Protein AF-0000000082827591 (afdb_homodimer)

Secondary structure (DSSP, 8-state):
-EEEEEEESS---HHHHHHHHHHHHHHHTT-S---EEEEEEEEEEEE-TTTS-EEEEEEEEEEEEETTEEEEEEEEESSHHHHHHHHHHHHHHHHHHHHHHHHHHHHHHHH-/-EEEEEEESS---HHHHHHHHHHHHHHHTT-S---EEEEEEEEEEEE-TTTS-EEEEEEEEEEEEETTEEEEEEEEESSHHHHHHHHHHHHHHHHHHHHHHHHHHHHHHHH-

Organism: Acinetobacter baumannii (strain ATCC 19606 / DSM 30007 / JCM 6841 / CCUG 19606 / CIP 70.34 / NBRC 109757 / NCIMB 12457 / NCTC 12156 / 81) (NCBI:txid575584)

Structure (mmCIF, N/CA/C/O backbone):
data_AF-0000000082827591-model_v1
#
loop_
_entity.id
_entity.type
_entity.pdbx_description
1 polymer 'Ribosome hibernation promoting factor'
#
loop_
_atom_site.group_PDB
_atom_site.id
_atom_site.type_symbol
_atom_site.label_atom_id
_atom_site.label_alt_id
_atom_site.label_comp_id
_atom_site.label_asym_id
_atom_site.label_entity_id
_atom_site.label_seq_id
_atom_site.pdbx_PDB_ins_code
_atom_site.Cartn_x
_atom_site.Cartn_y
_atom_site.Cartn_z
_atom_site.occupancy
_atom_site.B_iso_or_equiv
_atom_site.auth_seq_id
_atom_site.auth_comp_id
_atom_site.auth_asym_id
_atom_site.auth_atom_id
_atom_site.pdbx_PDB_model_num
ATOM 1 N N . MET A 1 1 ? -5.383 4.008 17.75 1 76.56 1 MET A N 1
ATOM 2 C CA . MET A 1 1 ? -4.77 3.676 16.469 1 76.56 1 MET A CA 1
ATOM 3 C C . MET A 1 1 ? -3.277 3.986 16.469 1 76.56 1 MET A C 1
ATOM 5 O O . MET A 1 1 ? -2.848 4.973 17.078 1 76.56 1 MET A O 1
ATOM 9 N N . GLN A 1 2 ? -2.311 3.057 16.047 1 88.44 2 GLN A N 1
ATOM 10 C CA . GLN A 1 2 ? -0.864 3.238 15.984 1 88.44 2 GLN A CA 1
ATOM 11 C C . GLN A 1 2 ? -0.451 3.891 14.672 1 88.44 2 GLN A C 1
ATOM 13 O O . GLN A 1 2 ? -0.773 3.387 13.594 1 88.44 2 GLN A O 1
ATOM 18 N N . ILE A 1 3 ? 0.137 5.074 14.828 1 91.5 3 ILE A N 1
ATOM 19 C CA . ILE A 1 3 ? 0.598 5.797 13.648 1 91.5 3 ILE A CA 1
ATOM 20 C C . ILE A 1 3 ? 2.123 5.852 13.641 1 91.5 3 ILE A C 1
ATOM 22 O O . ILE A 1 3 ? 2.74 6.262 14.633 1 91.5 3 ILE A O 1
ATOM 26 N N . THR A 1 4 ? 2.693 5.402 12.648 1 95.12 4 THR A N 1
ATOM 27 C CA . THR A 1 4 ? 4.141 5.445 12.477 1 95.12 4 THR A CA 1
ATOM 28 C C . THR A 1 4 ? 4.523 6.375 11.328 1 95.12 4 THR A C 1
ATOM 30 O O . THR A 1 4 ? 3.996 6.254 10.227 1 95.12 4 THR A O 1
ATOM 33 N N . ILE A 1 5 ? 5.426 7.309 11.586 1 95.88 5 ILE A N 1
ATOM 34 C CA . ILE A 1 5 ? 5.875 8.266 10.586 1 95.88 5 ILE A CA 1
ATOM 35 C C . ILE A 1 5 ? 7.383 8.125 10.375 1 95.88 5 ILE A C 1
ATOM 37 O O . ILE A 1 5 ? 8.156 8.195 11.336 1 95.88 5 ILE A O 1
ATOM 41 N N . ARG A 1 6 ? 7.75 7.93 9.133 1 94.75 6 ARG A N 1
ATOM 42 C CA . ARG A 1 6 ? 9.164 7.793 8.797 1 94.75 6 ARG A CA 1
ATOM 43 C C . ARG A 1 6 ? 9.57 8.797 7.727 1 94.75 6 ARG A C 1
ATOM 45 O O . ARG A 1 6 ? 8.828 9.039 6.777 1 94.75 6 ARG A O 1
ATOM 52 N N . GLY A 1 7 ? 10.734 9.328 7.973 1 93.31 7 GLY A N 1
ATOM 53 C CA . GLY A 1 7 ? 11.297 10.242 6.992 1 93.31 7 GLY A CA 1
ATOM 54 C C . GLY A 1 7 ? 12.547 9.719 6.328 1 93.31 7 GLY A C 1
ATOM 55 O O . GLY A 1 7 ? 13.461 9.234 7.004 1 93.31 7 GLY A O 1
ATOM 56 N N . HIS A 1 8 ? 12.508 9.68 5.043 1 90.38 8 HIS A N 1
ATOM 57 C CA . HIS A 1 8 ? 13.703 9.32 4.281 1 90.38 8 HIS A CA 1
ATOM 58 C C . HIS A 1 8 ? 14.328 10.547 3.635 1 90.38 8 HIS A C 1
ATOM 60 O O . HIS A 1 8 ? 13.75 11.141 2.717 1 90.38 8 HIS A O 1
ATOM 66 N N . HIS A 1 9 ? 15.516 10.906 3.996 1 88.81 9 HIS A N 1
ATOM 67 C CA . HIS A 1 9 ? 16.25 12.086 3.541 1 88.81 9 HIS A CA 1
ATOM 68 C C . HIS A 1 9 ? 15.531 13.367 3.951 1 88.81 9 HIS A C 1
ATOM 70 O O . HIS A 1 9 ? 15.562 14.367 3.223 1 88.81 9 HIS A O 1
ATOM 76 N N . LEU A 1 10 ? 14.727 13.242 4.953 1 86.69 10 LEU A N 1
ATOM 77 C CA . LEU A 1 10 ? 13.992 14.375 5.508 1 86.69 10 LEU A CA 1
ATOM 78 C C . LEU A 1 10 ? 13.805 14.211 7.016 1 86.69 10 LEU A C 1
ATOM 80 O O . LEU A 1 10 ? 13.5 13.117 7.492 1 86.69 10 LEU A O 1
ATOM 84 N N . ALA A 1 11 ? 14.094 15.203 7.746 1 89.5 11 ALA A N 1
ATOM 85 C CA . ALA A 1 11 ? 13.859 15.18 9.188 1 89.5 11 ALA A CA 1
ATOM 86 C C . ALA A 1 11 ? 12.391 15.453 9.508 1 89.5 11 ALA A C 1
ATOM 88 O O . ALA A 1 11 ? 11.812 16.422 9.016 1 89.5 11 ALA A O 1
ATOM 89 N N . ILE A 1 12 ? 11.883 14.672 10.305 1 92.38 12 ILE A N 1
ATOM 90 C CA . ILE A 1 12 ? 10.5 14.852 10.727 1 92.38 12 ILE A CA 1
ATOM 91 C C . ILE A 1 12 ? 10.43 15.852 11.875 1 92.38 12 ILE A C 1
ATOM 93 O O . ILE A 1 12 ? 10.828 15.539 13 1 92.38 12 ILE A O 1
ATOM 97 N N . THR A 1 13 ? 9.938 17.016 11.609 1 93.19 13 THR A N 1
ATOM 98 C CA . THR A 1 13 ? 9.789 18.031 12.633 1 93.19 13 THR A CA 1
ATOM 99 C C . THR A 1 13 ? 8.477 17.859 13.391 1 93.19 13 THR A C 1
ATOM 101 O O . THR A 1 13 ? 7.555 17.203 12.898 1 93.19 13 THR A O 1
ATOM 104 N N . PRO A 1 14 ? 8.414 18.375 14.578 1 95.38 14 PRO A N 1
ATOM 105 C CA . PRO A 1 14 ? 7.148 18.312 15.32 1 95.38 14 PRO A CA 1
ATOM 106 C C . PRO A 1 14 ? 5.969 18.875 14.531 1 95.38 14 PRO A C 1
ATOM 108 O O . PRO A 1 14 ? 4.855 18.359 14.625 1 95.38 14 PRO A O 1
ATOM 111 N N . ALA A 1 15 ? 6.211 19.922 13.789 1 93.94 15 ALA A N 1
ATOM 112 C CA . ALA A 1 15 ? 5.156 20.547 12.992 1 93.94 15 ALA A CA 1
ATOM 113 C C . ALA A 1 15 ? 4.609 19.578 11.953 1 93.94 15 ALA A C 1
ATOM 115 O O . ALA A 1 15 ? 3.395 19.469 11.773 1 93.94 15 ALA A O 1
ATOM 116 N N . ILE A 1 16 ? 5.492 18.859 11.281 1 93.25 16 ILE A N 1
ATOM 117 C CA . ILE A 1 16 ? 5.105 17.891 10.266 1 93.25 16 ILE A CA 1
ATOM 118 C C . ILE A 1 16 ? 4.355 16.734 10.922 1 93.25 16 ILE A C 1
ATOM 120 O O . ILE A 1 16 ? 3.312 16.297 10.43 1 93.25 16 ILE A O 1
ATOM 124 N N . GLU A 1 17 ? 4.891 16.281 11.984 1 94.25 17 GLU A N 1
ATOM 125 C CA . GLU A 1 17 ? 4.293 15.18 12.719 1 94.25 17 GLU A CA 1
ATOM 126 C C . GLU A 1 17 ? 2.879 15.516 13.18 1 94.25 17 GLU A C 1
ATOM 128 O O . GLU A 1 17 ? 1.955 14.719 13.016 1 94.25 17 GLU A O 1
ATOM 133 N N . GLU A 1 18 ? 2.738 16.656 13.766 1 95.12 18 GLU A N 1
ATOM 134 C CA . GLU A 1 18 ? 1.438 17.094 14.266 1 95.12 18 GLU A CA 1
ATOM 135 C C . GLU A 1 18 ? 0.439 17.266 13.125 1 95.12 18 GLU A C 1
ATOM 137 O O . GLU A 1 18 ? -0.735 16.906 13.266 1 95.12 18 GLU A O 1
ATOM 142 N N . ASN A 1 19 ? 0.914 17.828 12.039 1 94.69 19 ASN A N 1
ATOM 143 C CA . ASN A 1 19 ? 0.073 17.984 10.859 1 94.69 19 ASN A CA 1
ATOM 144 C C . ASN A 1 19 ? -0.464 16.641 10.367 1 94.69 19 ASN A C 1
ATOM 146 O O . ASN A 1 19 ? -1.661 16.5 10.109 1 94.69 19 ASN A O 1
ATOM 150 N N . ILE A 1 20 ? 0.349 15.703 10.266 1 94.81 20 ILE A N 1
ATOM 151 C CA . ILE A 1 20 ? -0.011 14.367 9.789 1 94.81 20 ILE A CA 1
ATOM 152 C C . ILE A 1 20 ? -0.977 13.711 10.766 1 94.81 20 ILE A C 1
ATOM 154 O O . ILE A 1 20 ? -2 13.156 10.367 1 94.81 20 ILE A O 1
ATOM 158 N N . LYS A 1 21 ? -0.659 13.75 12.016 1 93.75 21 LYS A N 1
ATOM 159 C CA . LYS A 1 21 ? -1.487 13.117 13.039 1 93.75 21 LYS A CA 1
ATOM 160 C C . LYS A 1 21 ? -2.893 13.711 13.055 1 93.75 21 LYS A C 1
ATOM 162 O O . LYS A 1 21 ? -3.879 12.984 13.172 1 93.75 21 LYS A O 1
ATOM 167 N N . ALA A 1 22 ? -2.965 14.984 12.961 1 94.06 22 ALA A N 1
ATOM 168 C CA . ALA A 1 22 ? -4.262 15.656 12.938 1 94.06 22 ALA A CA 1
ATOM 169 C C . ALA A 1 22 ? -5.098 15.195 11.742 1 94.06 22 ALA A C 1
ATOM 171 O O . ALA A 1 22 ? -6.277 14.867 11.891 1 94.06 22 ALA A O 1
ATOM 172 N N . LYS A 1 23 ? -4.52 15.172 10.586 1 93.31 23 LYS A N 1
ATOM 173 C CA . LYS A 1 23 ? -5.215 14.789 9.359 1 93.31 23 LYS A CA 1
ATOM 174 C C . LYS A 1 23 ? -5.648 13.328 9.406 1 93.31 23 LYS A C 1
ATOM 176 O O . LYS A 1 23 ? -6.777 12.992 9.039 1 93.31 23 LYS A O 1
ATOM 181 N N . PHE A 1 24 ? -4.789 12.523 9.859 1 90.75 24 PHE A N 1
ATOM 182 C CA . PHE A 1 24 ? -5.074 11.094 9.859 1 90.75 24 PHE A CA 1
ATOM 183 C C . PHE A 1 24 ? -6.094 10.742 10.938 1 90.75 24 PHE A C 1
ATOM 185 O O . PHE A 1 24 ? -6.922 9.852 10.742 1 90.75 24 PHE A O 1
ATOM 192 N N . ASN A 1 25 ? -6.02 11.469 12.078 1 90.25 25 ASN A N 1
ATOM 193 C CA . ASN A 1 25 ? -7.043 11.281 13.102 1 90.25 25 ASN A CA 1
ATOM 194 C C . ASN A 1 25 ? -8.43 11.641 12.578 1 90.25 25 ASN A C 1
ATOM 196 O O . ASN A 1 25 ? -9.406 10.938 12.859 1 90.25 25 ASN A O 1
ATOM 200 N N . GLN A 1 26 ? -8.461 12.617 11.797 1 90.62 26 GLN A N 1
ATOM 201 C CA . GLN A 1 26 ? -9.727 13.039 11.211 1 90.62 26 GLN A CA 1
ATOM 202 C C . GLN A 1 26 ? -10.227 12.016 10.188 1 90.62 26 GLN A C 1
ATOM 204 O O . GLN A 1 26 ? -11.43 11.734 10.125 1 90.62 26 GLN A O 1
ATOM 209 N N . LEU A 1 27 ? -9.367 11.469 9.43 1 91.06 27 LEU A N 1
ATOM 210 C CA . LEU A 1 27 ? -9.688 10.516 8.375 1 91.06 27 LEU A CA 1
ATOM 211 C C . LEU A 1 27 ? -10.242 9.227 8.961 1 91.06 27 LEU A C 1
ATOM 213 O O . LEU A 1 27 ? -11.117 8.594 8.375 1 91.06 27 LEU A O 1
ATOM 217 N N . THR A 1 28 ? -9.75 8.859 10.117 1 87.25 28 THR A N 1
ATOM 218 C CA . THR A 1 28 ? -10.078 7.539 10.656 1 87.25 28 THR A CA 1
ATOM 219 C C . THR A 1 28 ? -11.086 7.656 11.797 1 87.25 28 THR A C 1
ATOM 221 O O . THR A 1 28 ? -11.422 6.656 12.438 1 87.25 28 THR A O 1
ATOM 224 N N . LYS A 1 29 ? -11.523 8.82 12.055 1 85 29 LYS A N 1
ATOM 225 C CA . LYS A 1 29 ? -12.391 9.109 13.195 1 85 29 LYS A CA 1
ATOM 226 C C . LYS A 1 29 ? -13.641 8.242 13.164 1 85 29 LYS A C 1
ATOM 228 O O . LYS A 1 29 ? -14.109 7.777 14.203 1 85 29 LYS A O 1
ATOM 233 N N . HIS A 1 30 ? -14.156 7.898 12.047 1 81.38 30 HIS A N 1
ATOM 234 C CA . HIS A 1 30 ? -15.422 7.184 11.938 1 81.38 30 HIS A CA 1
ATOM 235 C C . HIS A 1 30 ? -15.195 5.707 11.625 1 81.38 30 HIS A C 1
ATOM 237 O O . HIS A 1 30 ? -16.156 4.965 11.398 1 81.38 30 HIS A O 1
ATOM 243 N N . LEU A 1 31 ? -14 5.43 11.609 1 81.56 31 LEU A N 1
ATOM 244 C CA . LEU A 1 31 ? -13.688 4.039 11.305 1 81.56 31 LEU A CA 1
ATOM 245 C C . LEU A 1 31 ? -13.383 3.252 12.57 1 81.56 31 LEU A C 1
ATOM 247 O O . LEU A 1 31 ? -12.672 3.738 13.453 1 81.56 31 LEU A O 1
ATOM 251 N N . ASP A 1 32 ? -14.023 2.227 12.977 1 73.5 32 ASP A N 1
ATOM 252 C CA . ASP A 1 32 ? -13.906 1.527 14.258 1 73.5 32 ASP A CA 1
ATOM 253 C C . ASP A 1 32 ? -12.734 0.554 14.25 1 73.5 32 ASP A C 1
ATOM 255 O O . ASP A 1 32 ? -12.117 0.305 15.289 1 73.5 32 ASP A O 1
ATOM 259 N N . GLN A 1 33 ? -12.266 0.096 13.094 1 83.19 33 GLN A N 1
ATOM 260 C CA . GLN A 1 33 ? -11.297 -0.996 13.148 1 83.19 33 GLN A CA 1
ATOM 261 C C . GLN A 1 33 ? -10.078 -0.698 12.281 1 83.19 33 GLN A C 1
ATOM 263 O O . GLN A 1 33 ? -9.758 -1.461 11.367 1 83.19 33 GLN A O 1
ATOM 268 N N . VAL A 1 34 ? -9.461 0.416 12.711 1 87.5 34 VAL A N 1
ATOM 269 C CA . VAL A 1 34 ? -8.195 0.677 12.039 1 87.5 34 VAL A CA 1
ATOM 270 C C . VAL A 1 34 ? -7.043 0.125 12.883 1 87.5 34 VAL A C 1
ATOM 272 O O . VAL A 1 34 ? -6.836 0.553 14.016 1 87.5 34 VAL A O 1
ATOM 275 N N . ASN A 1 35 ? -6.285 -0.75 12.43 1 89.56 35 ASN A N 1
ATOM 276 C CA . ASN A 1 35 ? -5.219 -1.419 13.172 1 89.56 35 ASN A CA 1
ATOM 277 C C . ASN A 1 35 ? -3.969 -0.549 13.266 1 89.56 35 ASN A C 1
ATOM 279 O O . ASN A 1 35 ? -3.393 -0.398 14.344 1 89.56 35 ASN A O 1
ATOM 283 N N . SER A 1 36 ? -3.537 -0.055 12.219 1 94.06 36 SER A N 1
ATOM 284 C CA . SER A 1 36 ? -2.336 0.776 12.211 1 94.06 36 SER A CA 1
ATOM 285 C C . SER A 1 36 ? -2.246 1.598 10.93 1 94.06 36 SER A C 1
ATOM 287 O O . SER A 1 36 ? -2.934 1.308 9.945 1 94.06 36 SER A O 1
ATOM 289 N N . MET A 1 37 ? -1.473 2.617 11.039 1 95.06 37 MET A N 1
ATOM 290 C CA . MET A 1 37 ? -1.178 3.457 9.875 1 95.06 37 MET A CA 1
ATOM 291 C C . MET A 1 37 ? 0.313 3.764 9.797 1 95.06 37 MET A C 1
ATOM 293 O O . MET A 1 37 ? 0.955 4.031 10.812 1 95.06 37 MET A O 1
ATOM 297 N N . GLN A 1 38 ? 0.853 3.648 8.68 1 96.88 38 GLN A N 1
ATOM 298 C CA . GLN A 1 38 ? 2.256 3.961 8.43 1 96.88 38 GLN A CA 1
ATOM 299 C C . GLN A 1 38 ? 2.398 5.016 7.336 1 96.88 38 GLN A C 1
ATOM 301 O O . GLN A 1 38 ? 1.801 4.895 6.266 1 96.88 38 GLN A O 1
ATOM 306 N N . ILE A 1 39 ? 3.188 6.012 7.617 1 97.06 39 ILE A N 1
ATOM 307 C CA . ILE A 1 39 ? 3.439 7.066 6.645 1 97.06 39 ILE A CA 1
ATOM 308 C C . ILE A 1 39 ? 4.941 7.188 6.387 1 97.06 39 ILE A C 1
ATOM 310 O O . ILE A 1 39 ? 5.742 7.152 7.324 1 97.06 39 ILE A O 1
ATOM 314 N N . LYS A 1 40 ? 5.32 7.309 5.176 1 96.75 40 LYS A N 1
ATOM 315 C CA . LYS A 1 40 ? 6.707 7.508 4.773 1 96.75 40 LYS A CA 1
ATOM 316 C C . LYS A 1 40 ? 6.863 8.781 3.947 1 96.75 40 LYS A C 1
ATOM 318 O O . LYS A 1 40 ? 6.184 8.953 2.932 1 96.75 40 LYS A O 1
ATOM 323 N N . LEU A 1 41 ? 7.703 9.609 4.363 1 96.5 41 LEU A N 1
ATOM 324 C CA . LEU A 1 41 ? 7.992 10.852 3.658 1 96.5 41 LEU A CA 1
ATOM 325 C C . LEU A 1 41 ? 9.398 10.828 3.064 1 96.5 41 LEU A C 1
ATOM 327 O O . LEU A 1 41 ? 10.359 10.5 3.76 1 96.5 41 LEU A O 1
ATOM 331 N N . THR A 1 42 ? 9.477 11.156 1.786 1 94.19 42 THR A N 1
ATOM 332 C CA . THR A 1 42 ? 10.766 11.117 1.104 1 94.19 42 THR A CA 1
ATOM 333 C C . THR A 1 42 ? 11.016 12.414 0.336 1 94.19 42 THR A C 1
ATOM 335 O O . THR A 1 42 ? 10.125 12.914 -0.351 1 94.19 42 THR A O 1
ATOM 338 N N . LYS A 1 43 ? 12.156 12.891 0.509 1 89.56 43 LYS A N 1
ATOM 339 C CA . LYS A 1 43 ? 12.602 14.023 -0.297 1 89.56 43 LYS A CA 1
ATOM 340 C C . LYS A 1 43 ? 13.633 13.586 -1.337 1 89.56 43 LYS A C 1
ATOM 342 O O . LYS A 1 43 ? 14.648 12.984 -0.995 1 89.56 43 LYS A O 1
ATOM 347 N N . ASP A 1 44 ? 13.211 13.492 -2.535 1 76.19 44 ASP A N 1
ATOM 348 C CA . ASP A 1 44 ? 14.117 13.086 -3.604 1 76.19 44 ASP A CA 1
ATOM 349 C C . ASP A 1 44 ? 14.672 14.305 -4.344 1 76.19 44 ASP A C 1
ATOM 351 O O . ASP A 1 44 ? 13.914 15.164 -4.789 1 76.19 44 ASP A O 1
ATOM 355 N N . HIS A 1 45 ? 15.852 14.656 -3.994 1 68.31 45 HIS A N 1
ATOM 356 C CA . HIS A 1 45 ? 16.484 15.758 -4.703 1 68.31 45 HIS A CA 1
ATOM 357 C C . HIS A 1 45 ? 17.031 15.312 -6.055 1 68.31 45 HIS A C 1
ATOM 359 O O . HIS A 1 45 ? 17.906 14.445 -6.125 1 68.31 45 HIS A O 1
ATOM 365 N N . GLN A 1 46 ? 16.203 15.047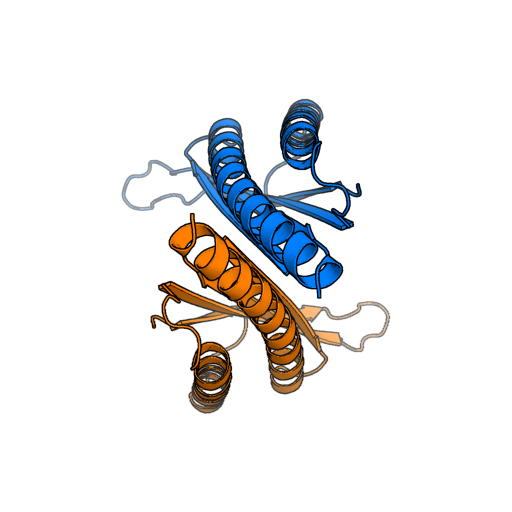 -6.926 1 60.47 46 GLN A N 1
ATOM 366 C CA . GLN A 1 46 ? 16.734 14.711 -8.242 1 60.47 46 GLN A CA 1
ATOM 367 C C . GLN A 1 46 ? 17.203 15.953 -8.992 1 60.47 46 GLN A C 1
ATOM 369 O O . GLN A 1 46 ? 16.5 16.969 -9.016 1 60.47 46 GLN A O 1
ATOM 374 N N . ILE A 1 47 ? 18.422 16.125 -9.008 1 55.09 47 ILE A N 1
ATOM 375 C CA . ILE A 1 47 ? 19.016 17.203 -9.805 1 55.09 47 ILE A CA 1
ATOM 376 C C . ILE A 1 47 ? 18.781 16.938 -11.289 1 55.09 47 ILE A C 1
ATOM 378 O O . ILE A 1 47 ? 19.109 15.852 -11.789 1 55.09 47 ILE A O 1
ATOM 382 N N . ASP A 1 48 ? 17.828 17.281 -11.805 1 54.12 48 ASP A N 1
ATOM 383 C CA . ASP A 1 48 ? 17.797 17.172 -13.266 1 54.12 48 ASP A CA 1
ATOM 384 C C . ASP A 1 48 ? 19.047 17.781 -13.891 1 54.12 48 ASP A C 1
ATOM 386 O O . ASP A 1 48 ? 19.406 18.922 -13.609 1 54.12 48 ASP A O 1
ATOM 390 N N . LYS A 1 49 ? 19.969 16.812 -14.242 1 51.84 49 LYS A N 1
ATOM 391 C CA . LYS A 1 49 ? 21.188 17.297 -14.891 1 51.84 49 LYS A CA 1
ATOM 392 C C . LYS A 1 49 ? 20.875 18.469 -15.828 1 51.84 49 LYS A C 1
ATOM 394 O O . LYS A 1 49 ? 21.734 19.297 -16.094 1 51.84 49 LYS A O 1
ATOM 399 N N . ARG A 1 50 ? 19.906 18.141 -16.625 1 54.69 50 ARG A N 1
ATOM 400 C CA . ARG A 1 50 ? 19.812 19.031 -17.781 1 54.69 50 ARG A CA 1
ATOM 401 C C . ARG A 1 50 ? 19.391 20.438 -17.344 1 54.69 50 ARG A C 1
ATOM 403 O O . ARG A 1 50 ? 19.875 21.422 -17.891 1 54.69 50 ARG A O 1
ATOM 410 N N . SER A 1 51 ? 18.281 20.453 -16.594 1 52.62 51 SER A N 1
ATOM 411 C CA . SER A 1 51 ? 17.781 21.797 -16.359 1 52.62 51 SER A CA 1
ATOM 412 C C . SER A 1 51 ? 18.406 22.406 -15.109 1 52.62 51 SER A C 1
ATOM 414 O O . SER A 1 51 ? 18.188 23.578 -14.797 1 52.62 51 SER A O 1
ATOM 416 N N . HIS A 1 52 ? 19.406 21.953 -14.609 1 52.38 52 HIS A N 1
ATOM 417 C CA . HIS A 1 52 ? 20.094 22.484 -13.438 1 52.38 52 HIS A CA 1
ATOM 418 C C . HIS A 1 52 ? 19.125 22.781 -12.305 1 52.38 52 HIS A C 1
ATOM 420 O O . HIS A 1 52 ? 19.5 23.344 -11.273 1 52.38 52 HIS A O 1
ATOM 426 N N . LYS A 1 53 ? 17.844 22.766 -12.609 1 52.41 53 LYS A N 1
ATOM 427 C CA . LYS A 1 53 ? 16.859 23.031 -11.562 1 52.41 53 LYS A CA 1
ATOM 428 C C . LYS A 1 53 ? 16.5 21.75 -10.82 1 52.41 53 LYS A C 1
ATOM 430 O O . LYS A 1 53 ? 16.125 20.75 -11.438 1 52.41 53 LYS A O 1
ATOM 435 N N . GLY A 1 54 ? 17.047 21.391 -9.828 1 54.25 54 GLY A N 1
ATOM 436 C CA . GLY A 1 54 ? 16.812 20.266 -8.945 1 54.25 54 GLY A CA 1
ATOM 437 C C . GLY A 1 54 ? 15.344 20.094 -8.594 1 54.25 54 GLY A C 1
ATOM 438 O O . GLY A 1 54 ? 14.648 21.062 -8.273 1 54.25 54 GLY A O 1
ATOM 439 N N . SER A 1 55 ? 14.648 19.422 -9.328 1 58.62 55 SER A N 1
ATOM 440 C CA . SER A 1 55 ? 13.266 19.266 -8.883 1 58.62 55 SER A CA 1
ATOM 441 C C . SER A 1 55 ? 13.188 18.391 -7.629 1 58.62 55 SER A C 1
ATOM 443 O O . SER A 1 55 ? 13.805 17.328 -7.566 1 58.62 55 SER A O 1
ATOM 445 N N . SER A 1 56 ? 13.008 19.062 -6.539 1 64.12 56 SER A N 1
ATOM 446 C CA . SER A 1 56 ? 12.828 18.359 -5.277 1 64.12 56 SER A CA 1
ATOM 447 C C . SER A 1 56 ? 11.445 17.719 -5.195 1 64.12 56 SER A C 1
ATOM 449 O O . SER A 1 56 ? 10.43 18.422 -5.168 1 64.12 56 SER A O 1
ATOM 451 N N . ASN A 1 57 ? 11.422 16.484 -5.551 1 84.44 57 ASN A N 1
ATOM 452 C CA . ASN A 1 57 ? 10.141 15.812 -5.41 1 84.44 57 ASN A CA 1
ATOM 453 C C . ASN A 1 57 ? 9.93 15.289 -3.99 1 84.44 57 ASN A C 1
ATOM 455 O O . ASN A 1 57 ? 10.805 14.625 -3.438 1 84.44 57 ASN A O 1
ATOM 459 N N . HIS A 1 58 ? 8.938 15.867 -3.33 1 92.06 58 HIS A N 1
ATOM 460 C CA . HIS A 1 58 ? 8.5 15.406 -2.02 1 92.06 58 HIS A CA 1
ATOM 461 C C . HIS A 1 58 ? 7.43 14.328 -2.145 1 92.06 58 HIS A C 1
ATOM 463 O O . HIS A 1 58 ? 6.32 14.602 -2.605 1 92.06 58 HIS A O 1
ATOM 469 N N . VAL A 1 59 ? 7.801 13.188 -1.727 1 95.06 59 VAL A N 1
ATOM 470 C CA . VAL A 1 59 ? 6.891 12.055 -1.877 1 95.06 59 VAL A CA 1
ATOM 471 C C . VAL A 1 59 ? 6.32 11.664 -0.516 1 95.06 59 VAL A C 1
ATOM 473 O O . VAL A 1 59 ? 7.062 11.523 0.46 1 95.06 59 VAL A O 1
ATOM 476 N N . ALA A 1 60 ? 5.027 11.547 -0.467 1 96.69 60 ALA A N 1
ATOM 477 C CA . ALA A 1 60 ? 4.344 11.039 0.716 1 96.69 60 ALA A CA 1
ATOM 478 C C . ALA A 1 60 ? 3.629 9.719 0.409 1 96.69 60 ALA A C 1
ATOM 480 O O . ALA A 1 60 ? 2.912 9.617 -0.588 1 96.69 60 ALA A O 1
ATOM 481 N N . GLU A 1 61 ? 3.826 8.719 1.234 1 97.44 61 GLU A N 1
ATOM 482 C CA . GLU A 1 61 ? 3.178 7.418 1.131 1 97.44 61 GLU A CA 1
ATOM 483 C C . GLU A 1 61 ? 2.502 7.031 2.443 1 97.44 61 GLU A C 1
ATOM 485 O O . GLU A 1 61 ? 3.004 7.348 3.523 1 97.44 61 GLU A O 1
ATOM 490 N N . ALA A 1 62 ? 1.458 6.289 2.277 1 97.81 62 ALA A N 1
ATOM 491 C CA . ALA A 1 62 ? 0.774 5.859 3.494 1 97.81 62 ALA A CA 1
ATOM 492 C C . ALA A 1 62 ? 0.137 4.484 3.309 1 97.81 62 ALA A C 1
ATOM 494 O O . ALA A 1 62 ? -0.356 4.164 2.225 1 97.81 62 ALA A O 1
ATOM 495 N N . ILE A 1 63 ? 0.162 3.734 4.359 1 97.62 63 ILE A N 1
ATOM 496 C CA . ILE A 1 63 ? -0.517 2.447 4.449 1 97.62 63 ILE A CA 1
ATOM 497 C C . ILE A 1 63 ? -1.494 2.459 5.621 1 97.62 63 ILE A C 1
ATOM 499 O O . ILE A 1 63 ? -1.107 2.746 6.758 1 97.62 63 ILE A O 1
ATOM 503 N N . VAL A 1 64 ? -2.703 2.203 5.293 1 96.5 64 VAL A N 1
ATOM 504 C CA . VAL A 1 64 ? -3.721 2.078 6.328 1 96.5 64 VAL A CA 1
ATOM 505 C C . VAL A 1 64 ? -4.172 0.623 6.441 1 96.5 64 VAL A C 1
ATOM 507 O O . VAL A 1 64 ? -4.684 0.05 5.477 1 96.5 64 VAL A O 1
ATOM 510 N N . ARG A 1 65 ? -3.98 0.098 7.555 1 96 65 ARG A N 1
ATOM 511 C CA . ARG A 1 65 ? -4.32 -1.307 7.758 1 96 65 ARG A CA 1
ATOM 512 C C . ARG A 1 65 ? -5.664 -1.449 8.461 1 96 65 ARG A C 1
ATOM 514 O O . ARG A 1 65 ? -5.836 -0.985 9.586 1 96 65 ARG A O 1
ATOM 521 N N . LEU A 1 66 ? -6.586 -2.023 7.73 1 93.69 66 LEU A N 1
ATOM 522 C CA . LEU A 1 66 ? -7.914 -2.365 8.227 1 93.69 66 LEU A CA 1
ATOM 523 C C . LEU A 1 66 ? -8.07 -3.877 8.359 1 93.69 66 LEU A C 1
ATOM 525 O O . LEU A 1 66 ? -7.215 -4.637 7.898 1 93.69 66 LEU A O 1
ATOM 529 N N . PRO A 1 67 ? -9.086 -4.297 9.055 1 90.69 67 PRO A N 1
ATOM 530 C CA . PRO A 1 67 ? -9.25 -5.746 9.164 1 90.69 67 PRO A CA 1
ATOM 531 C C . PRO A 1 67 ? -9.375 -6.43 7.801 1 90.69 67 PRO A C 1
ATOM 533 O O . PRO A 1 67 ? -10.375 -6.246 7.105 1 90.69 67 PRO A O 1
ATOM 536 N N . GLY A 1 68 ? -8.352 -7.152 7.383 1 92 68 GLY A N 1
ATOM 537 C CA . GLY A 1 68 ? -8.375 -7.949 6.164 1 92 68 GLY A CA 1
ATOM 538 C C . GLY A 1 68 ? -7.98 -7.164 4.93 1 92 68 GLY A C 1
ATOM 539 O O . GLY A 1 68 ? -7.977 -7.707 3.82 1 92 68 GLY A O 1
ATOM 540 N N . ILE A 1 69 ? -7.762 -5.848 5.109 1 94.38 69 ILE A N 1
ATOM 541 C CA . ILE A 1 69 ? -7.445 -5.016 3.951 1 94.38 69 ILE A CA 1
ATOM 542 C C . ILE A 1 69 ? -6.367 -4 4.32 1 94.38 69 ILE A C 1
ATOM 544 O O . ILE A 1 69 ? -6.383 -3.443 5.422 1 94.38 69 ILE A O 1
ATOM 548 N N . GLU A 1 70 ? -5.461 -3.809 3.506 1 97.56 70 GLU A N 1
ATOM 549 C CA . GLU A 1 70 ? -4.453 -2.76 3.646 1 97.56 70 GLU A CA 1
ATOM 550 C C . GLU A 1 70 ? -4.523 -1.77 2.488 1 97.56 70 GLU A C 1
ATOM 552 O O . GLU A 1 70 ? -4.188 -2.111 1.352 1 97.56 70 GLU A O 1
ATOM 557 N N . LEU A 1 71 ? -4.863 -0.495 2.787 1 97.56 71 LEU A N 1
ATOM 558 C CA . LEU A 1 71 ? -5.004 0.545 1.773 1 97.56 71 LEU A CA 1
ATOM 559 C C . LEU A 1 71 ? -3.691 1.297 1.578 1 97.56 71 LEU A C 1
ATOM 561 O O . LEU A 1 71 ? -2.969 1.552 2.543 1 97.56 71 LEU A O 1
ATOM 565 N N . PHE A 1 72 ? -3.488 1.677 0.373 1 98.31 72 PHE A N 1
ATOM 566 C CA . PHE A 1 72 ? -2.262 2.387 0.027 1 98.31 72 PHE A CA 1
ATOM 567 C C . PHE A 1 72 ? -2.578 3.68 -0.716 1 98.31 72 PHE A C 1
ATOM 569 O O . PHE A 1 72 ? -3.545 3.744 -1.476 1 98.31 72 PHE A O 1
ATOM 576 N N . ALA A 1 73 ? -1.769 4.707 -0.502 1 98.19 73 ALA A N 1
ATOM 577 C CA . ALA A 1 73 ? -1.822 5.949 -1.268 1 98.19 73 ALA A CA 1
ATOM 578 C C . ALA A 1 73 ? -0.444 6.602 -1.355 1 98.19 73 ALA A C 1
ATOM 580 O O . ALA A 1 73 ? 0.371 6.469 -0.44 1 98.19 73 ALA A O 1
ATOM 581 N N . GLN A 1 74 ? -0.274 7.254 -2.42 1 97.06 74 GLN A N 1
ATOM 582 C CA . GLN A 1 74 ? 0.977 7.969 -2.646 1 97.06 74 GLN A CA 1
ATOM 583 C C . GLN A 1 74 ? 0.732 9.289 -3.381 1 97.06 74 GLN A C 1
ATOM 585 O O . GLN A 1 74 ? -0.099 9.352 -4.289 1 97.06 74 GLN A O 1
ATOM 590 N N . ALA A 1 75 ? 1.494 10.25 -3 1 96.81 75 ALA A N 1
ATOM 591 C CA . ALA A 1 75 ? 1.385 11.547 -3.66 1 96.81 75 ALA A CA 1
ATOM 592 C C . ALA A 1 75 ? 2.736 12.258 -3.703 1 96.81 75 ALA A C 1
ATOM 594 O O . ALA A 1 75 ? 3.553 12.109 -2.791 1 96.81 75 ALA A O 1
ATOM 595 N N . THR A 1 76 ? 2.955 13.023 -4.734 1 94.75 76 THR A N 1
ATOM 596 C CA . THR A 1 76 ? 4.188 13.781 -4.934 1 94.75 76 THR A CA 1
ATOM 597 C C . THR A 1 76 ? 3.875 15.234 -5.27 1 94.75 76 THR A C 1
ATOM 599 O O . THR A 1 76 ? 2.957 15.516 -6.043 1 94.75 76 THR A O 1
ATOM 602 N N . ALA A 1 77 ? 4.602 16.062 -4.676 1 94.19 77 ALA A N 1
ATOM 603 C CA . ALA A 1 77 ? 4.469 17.484 -4.953 1 94.19 77 ALA A CA 1
ATOM 604 C C . ALA A 1 77 ? 5.801 18.219 -4.758 1 94.19 77 ALA A C 1
ATOM 606 O O . ALA A 1 77 ? 6.812 17.578 -4.434 1 94.19 77 ALA A O 1
ATOM 607 N N . ASP A 1 78 ? 5.781 19.5 -5.016 1 90.44 78 ASP A N 1
ATOM 608 C CA . ASP A 1 78 ? 6.992 20.297 -4.906 1 90.44 78 ASP A CA 1
ATOM 609 C C . ASP A 1 78 ? 7.32 20.609 -3.449 1 90.44 78 ASP A C 1
ATOM 611 O O . ASP A 1 78 ? 8.438 21.016 -3.133 1 90.44 78 ASP A O 1
ATOM 615 N N . ASP A 1 79 ? 6.312 20.453 -2.559 1 90.12 79 ASP A N 1
ATOM 616 C CA . ASP A 1 79 ? 6.551 20.625 -1.129 1 90.12 79 ASP A CA 1
ATOM 617 C C . ASP A 1 79 ? 5.844 19.531 -0.322 1 90.12 79 ASP A C 1
ATOM 619 O O . ASP A 1 79 ? 4.844 18.969 -0.773 1 90.12 79 ASP A O 1
ATOM 623 N N . MET A 1 80 ? 6.328 19.312 0.848 1 91.19 80 MET A N 1
ATOM 624 C CA . MET A 1 80 ? 5.879 18.172 1.642 1 91.19 80 MET A CA 1
ATOM 625 C C . MET A 1 80 ? 4.453 18.375 2.139 1 91.19 80 MET A C 1
ATOM 627 O O . MET A 1 80 ? 3.66 17.438 2.186 1 91.19 80 MET A O 1
ATOM 631 N N . TYR A 1 81 ? 4.055 19.578 2.436 1 92.44 81 TYR A N 1
ATOM 632 C CA . TYR A 1 81 ? 2.707 19.844 2.912 1 92.44 81 TYR A CA 1
ATOM 633 C C . TYR A 1 81 ? 1.675 19.562 1.828 1 92.44 81 TYR A C 1
ATOM 635 O O . TYR A 1 81 ? 0.622 18.984 2.102 1 92.44 81 TYR A O 1
ATOM 643 N N . THR A 1 82 ? 2.027 19.984 0.667 1 95.25 82 THR A N 1
ATOM 644 C CA . THR A 1 82 ? 1.142 19.719 -0.462 1 95.25 82 THR A CA 1
ATOM 645 C C . THR A 1 82 ? 1.055 18.219 -0.744 1 95.25 82 THR A C 1
ATOM 647 O O . THR A 1 82 ? -0.022 17.703 -1.048 1 95.25 82 THR A O 1
ATOM 650 N N . SER A 1 83 ? 2.209 17.531 -0.603 1 95.94 83 SER A N 1
ATOM 651 C CA . SER A 1 83 ? 2.211 16.094 -0.789 1 95.94 83 SER A CA 1
ATOM 652 C C . SER A 1 83 ? 1.317 15.398 0.235 1 95.94 83 SER A C 1
ATOM 654 O O . SER A 1 83 ? 0.543 14.508 -0.112 1 95.94 83 SER A O 1
ATOM 656 N N . ILE A 1 84 ? 1.417 15.859 1.38 1 95.75 84 ILE A N 1
ATOM 657 C CA . ILE A 1 84 ? 0.632 15.281 2.467 1 95.75 84 ILE A CA 1
ATOM 658 C C . ILE A 1 84 ? -0.853 15.555 2.232 1 95.75 84 ILE A C 1
ATOM 660 O O . ILE A 1 84 ? -1.692 14.68 2.439 1 95.75 84 ILE A O 1
ATOM 664 N N . LYS A 1 85 ? -1.128 16.75 1.813 1 96.19 85 LYS A N 1
ATOM 665 C CA . LYS A 1 85 ? -2.51 17.125 1.526 1 96.19 85 LYS A CA 1
ATOM 666 C C . LYS A 1 85 ? -3.102 16.25 0.43 1 96.19 85 LYS A C 1
ATOM 668 O O . LYS A 1 85 ? -4.203 15.711 0.581 1 96.19 85 LYS A O 1
ATOM 673 N N . LYS A 1 86 ? -2.412 16.125 -0.627 1 97.5 86 LYS A N 1
ATOM 674 C CA . LYS A 1 86 ? -2.861 15.289 -1.737 1 97.5 86 LYS A CA 1
ATOM 675 C C . LYS A 1 86 ? -3.037 13.836 -1.298 1 97.5 86 LYS A C 1
ATOM 677 O O . LYS A 1 86 ? -4.004 13.18 -1.688 1 97.5 86 LYS A O 1
ATOM 682 N N . LEU A 1 87 ? -2.111 13.375 -0.515 1 97.56 87 LEU A N 1
ATOM 683 C CA . LEU A 1 87 ? -2.17 12.023 0.025 1 97.56 87 LEU A CA 1
ATOM 684 C C . LEU A 1 87 ? -3.432 11.82 0.857 1 97.56 87 LEU A C 1
ATOM 686 O O . LEU A 1 87 ? -4.129 10.812 0.706 1 97.56 87 LEU A O 1
ATOM 690 N N . THR A 1 88 ? -3.67 12.734 1.69 1 96.81 88 THR A N 1
ATOM 691 C CA . THR A 1 88 ? -4.82 12.664 2.586 1 96.81 88 THR A CA 1
ATOM 692 C C . THR A 1 88 ? -6.121 12.625 1.79 1 96.81 88 THR A C 1
ATOM 694 O O . THR A 1 88 ? -7.047 11.891 2.135 1 96.81 88 THR A O 1
ATOM 697 N N . GLU A 1 89 ? -6.191 13.422 0.728 1 97.19 89 GLU A N 1
ATOM 698 C CA . GLU A 1 89 ? -7.375 13.445 -0.124 1 97.19 89 GLU A CA 1
ATOM 699 C C . GLU A 1 89 ? -7.613 12.094 -0.784 1 97.19 89 GLU A C 1
ATOM 701 O O . GLU A 1 89 ? -8.75 11.625 -0.867 1 97.19 89 GLU A O 1
ATOM 706 N N . LYS A 1 90 ? -6.574 11.523 -1.19 1 97.62 90 LYS A N 1
ATOM 707 C CA . LYS A 1 90 ? -6.68 10.203 -1.808 1 97.62 90 LYS A CA 1
ATOM 708 C C . LYS A 1 90 ? -7.156 9.164 -0.801 1 97.62 90 LYS A C 1
ATOM 710 O O . LYS A 1 90 ? -8.008 8.328 -1.12 1 97.62 90 LYS A O 1
ATOM 715 N N . LEU A 1 91 ? -6.648 9.219 0.32 1 96.94 91 LEU A N 1
ATOM 716 C CA . LEU A 1 91 ? -7.031 8.273 1.364 1 96.94 91 LEU A CA 1
ATOM 717 C C . LEU A 1 91 ? -8.492 8.469 1.767 1 96.94 91 LEU A C 1
ATOM 719 O O . LEU A 1 91 ? -9.203 7.492 2.025 1 96.94 91 LEU A O 1
ATOM 723 N N . LYS A 1 92 ? -8.844 9.703 1.842 1 95.5 92 LYS A N 1
ATOM 724 C CA . LYS A 1 92 ? -10.234 10.008 2.176 1 95.5 92 LYS A CA 1
ATOM 725 C C . LYS A 1 92 ? -11.188 9.344 1.191 1 95.5 92 LYS A C 1
ATOM 727 O O . LYS A 1 92 ? -12.188 8.734 1.597 1 95.5 92 LYS A O 1
ATOM 732 N N . LYS A 1 93 ? -10.906 9.43 -0.04 1 96.5 93 LYS A N 1
ATOM 733 C CA . LYS A 1 93 ? -11.742 8.836 -1.08 1 96.5 93 LYS A CA 1
ATOM 734 C C . LYS A 1 93 ? -11.781 7.312 -0.949 1 96.5 93 LYS A C 1
ATOM 736 O O . LYS A 1 93 ? -12.844 6.703 -1.054 1 96.5 93 LYS A O 1
ATOM 741 N N . GLN A 1 94 ? -10.68 6.758 -0.691 1 96.25 94 GLN A N 1
ATOM 742 C CA . GLN A 1 94 ? -10.609 5.309 -0.543 1 96.25 94 GLN A CA 1
ATOM 743 C C . GLN A 1 94 ? -11.367 4.84 0.694 1 96.25 94 GLN A C 1
ATOM 745 O O . GLN A 1 94 ? -12.078 3.832 0.649 1 96.25 94 GLN A O 1
ATOM 750 N N . LEU A 1 95 ? -11.156 5.543 1.749 1 94.5 95 LEU A N 1
ATOM 751 C CA . LEU A 1 95 ? -11.797 5.164 3.004 1 94.5 95 LEU A CA 1
ATOM 752 C C . LEU A 1 95 ? -13.312 5.316 2.91 1 94.5 95 LEU A C 1
ATOM 754 O O . LEU A 1 95 ? -14.055 4.523 3.496 1 94.5 95 LEU A O 1
ATOM 758 N N . LEU A 1 96 ? -13.727 6.32 2.23 1 91.62 96 LEU A N 1
ATOM 759 C CA . LEU A 1 96 ? -15.156 6.492 2.01 1 91.62 96 LEU A CA 1
ATOM 760 C C . LEU A 1 96 ? -15.727 5.32 1.223 1 91.62 96 LEU A C 1
ATOM 762 O O . LEU A 1 96 ? -16.797 4.805 1.559 1 91.62 96 LEU A O 1
ATOM 766 N N . LYS A 1 97 ? -15 5 0.214 1 91.38 97 LYS A N 1
ATOM 767 C CA . LYS A 1 97 ? -15.43 3.855 -0.589 1 91.38 97 LYS A CA 1
ATOM 768 C C . LYS A 1 97 ? -15.461 2.58 0.247 1 91.38 97 LYS A C 1
ATOM 770 O O . LYS A 1 97 ? -16.422 1.812 0.176 1 91.38 97 LYS A O 1
ATOM 775 N N . TYR A 1 98 ? -14.453 2.383 0.96 1 91.12 98 TYR A N 1
ATOM 776 C CA . TYR A 1 98 ? -14.367 1.226 1.845 1 91.12 98 TYR A CA 1
ATOM 777 C C . TYR A 1 98 ? -15.539 1.196 2.814 1 91.12 98 TYR A C 1
ATOM 779 O O . TYR A 1 98 ? -16.172 0.151 3.012 1 91.12 98 TYR A O 1
ATOM 787 N N . ARG A 1 99 ? -15.781 2.287 3.391 1 88.06 99 ARG A N 1
ATOM 788 C CA . ARG A 1 99 ? -16.875 2.387 4.348 1 88.06 99 ARG A CA 1
ATOM 789 C C . ARG A 1 99 ? -18.203 2.051 3.689 1 88.06 99 ARG A C 1
ATOM 791 O O . ARG A 1 99 ? -19.047 1.358 4.277 1 88.06 99 ARG A O 1
ATOM 798 N N . LYS A 1 100 ? -18.484 2.561 2.555 1 87.12 100 LYS A N 1
ATOM 799 C CA . LYS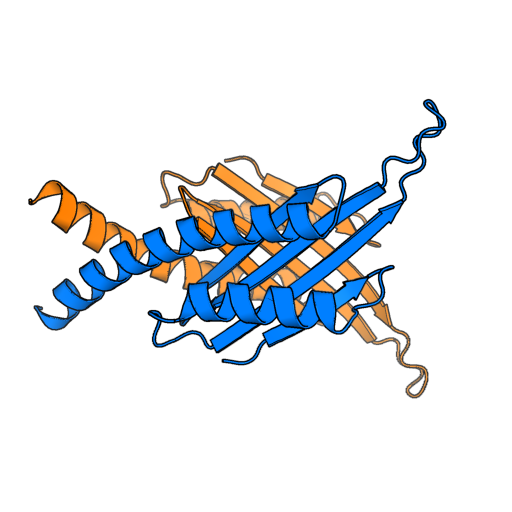 A 1 100 ? -19.703 2.293 1.816 1 87.12 100 LYS A CA 1
ATOM 800 C C . LYS A 1 100 ? -19.875 0.8 1.553 1 87.12 100 LYS A C 1
ATOM 802 O O . LYS A 1 100 ? -20.969 0.256 1.719 1 87.12 100 LYS A O 1
ATOM 807 N N . MET A 1 101 ? -18.844 0.185 1.251 1 86.06 101 MET A N 1
ATOM 808 C CA . MET A 1 101 ? -18.875 -1.246 0.963 1 86.06 101 MET A CA 1
ATOM 809 C C . M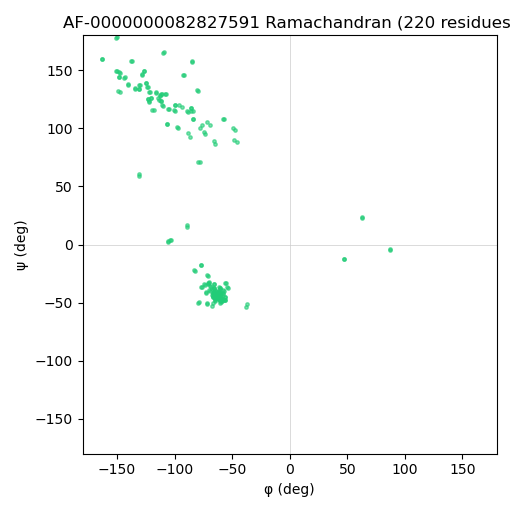ET A 1 101 ? -19.078 -2.055 2.24 1 86.06 101 MET A C 1
ATOM 811 O O . MET A 1 101 ? -19.828 -3.031 2.25 1 86.06 101 MET A O 1
ATOM 815 N N . GLN A 1 102 ? -18.438 -1.675 3.283 1 83.12 102 GLN A N 1
ATOM 816 C CA . GLN A 1 102 ? -18.5 -2.381 4.559 1 83.12 102 GLN A CA 1
ATOM 817 C C . GLN A 1 102 ? -19.906 -2.324 5.148 1 83.12 102 GLN A C 1
ATOM 819 O O . GLN A 1 102 ? -20.391 -3.312 5.695 1 83.12 102 GLN A O 1
ATOM 824 N N . CYS A 1 103 ? -20.469 -1.188 5.141 1 78.06 103 CYS A N 1
ATOM 825 C CA . CYS A 1 103 ? -21.812 -1.004 5.668 1 78.06 103 CYS A CA 1
ATOM 826 C C . CYS A 1 103 ? -22.812 -1.901 4.945 1 78.06 103 CYS A C 1
ATOM 828 O O . CYS A 1 103 ? -23.672 -2.521 5.578 1 78.06 103 CYS A O 1
ATOM 830 N N . THR A 1 104 ? -22.672 -1.975 3.67 1 75.81 104 THR A N 1
ATOM 831 C CA . THR A 1 104 ? -23.594 -2.787 2.879 1 75.81 104 THR A CA 1
ATOM 832 C C . THR A 1 104 ? -23.359 -4.273 3.139 1 75.81 104 THR A C 1
ATOM 834 O O . THR A 1 104 ? -24.312 -5.051 3.225 1 75.81 104 THR A O 1
ATOM 837 N N . TYR A 1 105 ? -22.125 -4.602 3.398 1 74.69 105 TYR A N 1
ATOM 838 C CA . TYR A 1 105 ? -21.734 -5.984 3.646 1 74.69 105 TYR A CA 1
ATOM 839 C C . TYR A 1 105 ? -22.25 -6.461 5.004 1 74.69 105 TYR A C 1
ATOM 841 O O . TYR A 1 105 ? -22.781 -7.566 5.121 1 74.69 105 TYR A O 1
ATOM 849 N N . SER A 1 106 ? -21.969 -5.66 6.02 1 70.25 106 SER A N 1
ATOM 850 C CA . SER A 1 106 ? -22.391 -6.02 7.371 1 70.25 106 SER A CA 1
ATOM 851 C C . SER A 1 106 ? -23.906 -6.145 7.461 1 70.25 106 SER A C 1
ATOM 853 O O . SER A 1 106 ? -24.422 -7.004 8.18 1 70.25 106 SER A O 1
ATOM 855 N N . GLN A 1 107 ? -24.578 -5.281 6.777 1 67.25 107 GLN A N 1
ATOM 856 C CA . GLN A 1 107 ? -26.031 -5.324 6.793 1 67.25 107 GLN A CA 1
ATOM 857 C C . GLN A 1 107 ? -26.547 -6.617 6.172 1 67.25 107 GLN A C 1
ATOM 859 O O . GLN A 1 107 ? -27.516 -7.207 6.676 1 67.25 107 GLN A O 1
ATOM 864 N N . VAL A 1 108 ? -25.969 -7.051 5.152 1 60.5 108 VAL A N 1
ATOM 865 C CA . VAL A 1 108 ? -26.422 -8.266 4.484 1 60.5 108 VAL A CA 1
ATOM 866 C C . VAL A 1 108 ? -25.984 -9.492 5.281 1 60.5 108 VAL A C 1
ATOM 868 O O . VAL A 1 108 ? -26.734 -10.469 5.375 1 60.5 108 VAL A O 1
ATOM 871 N N . ALA A 1 109 ? -24.875 -9.5 5.863 1 59.25 109 ALA A N 1
ATOM 872 C CA . ALA A 1 109 ? -24.375 -10.633 6.645 1 59.25 109 ALA A CA 1
ATOM 873 C C . ALA A 1 109 ? -25.234 -10.859 7.891 1 59.25 109 ALA A C 1
ATOM 875 O O . ALA A 1 109 ? -25.422 -11.992 8.32 1 59.25 109 ALA A O 1
ATOM 876 N N . VAL A 1 110 ? -25.531 -9.68 8.539 1 55.25 110 VAL A N 1
ATOM 877 C CA . VAL A 1 110 ? -26.359 -9.797 9.727 1 55.25 110 VAL A CA 1
ATOM 878 C C . VAL A 1 110 ? -27.781 -10.203 9.32 1 55.25 110 VAL A C 1
ATOM 880 O O . VAL A 1 110 ? -28.469 -10.906 10.062 1 55.25 110 VAL A O 1
ATOM 883 N N . SER A 1 111 ? -28.188 -9.672 8.156 1 53.81 111 SER A N 1
ATOM 884 C CA . SER A 1 111 ? -29.578 -9.969 7.848 1 53.81 111 SER A CA 1
ATOM 885 C C . SER A 1 111 ? -29.75 -11.438 7.465 1 53.81 111 SER A C 1
ATOM 887 O O . SER A 1 111 ? -30.875 -11.961 7.492 1 53.81 111 SER A O 1
ATOM 889 N N . ILE A 1 112 ? -28.641 -12.109 6.914 1 43.53 112 ILE A N 1
ATOM 890 C CA . ILE A 1 112 ? -28.953 -13.492 6.582 1 43.53 112 ILE A CA 1
ATOM 891 C C . ILE A 1 112 ? -28.734 -14.375 7.805 1 43.53 112 ILE A C 1
ATOM 893 O O . ILE A 1 112 ? -27.688 -14.305 8.461 1 43.53 112 ILE A O 1
ATOM 897 N N . MET B 1 1 ? -4.891 -6.305 -17.844 1 76.75 1 MET B N 1
ATOM 898 C CA . MET B 1 1 ? -4.355 -5.73 -16.625 1 76.75 1 MET B CA 1
ATOM 899 C C . MET B 1 1 ? -2.865 -5.438 -16.766 1 76.75 1 MET B C 1
ATOM 901 O O . MET B 1 1 ? -2.137 -6.191 -17.406 1 76.75 1 MET B O 1
ATOM 905 N N . GLN B 1 2 ? -2.314 -4.188 -16.406 1 88.38 2 GLN B N 1
ATOM 906 C CA . GLN B 1 2 ? -0.913 -3.789 -16.469 1 88.38 2 GLN B CA 1
ATOM 907 C C . GLN B 1 2 ? -0.166 -4.203 -15.211 1 88.38 2 GLN B C 1
ATOM 909 O O . GLN B 1 2 ? -0.568 -3.85 -14.102 1 88.38 2 GLN B O 1
ATOM 914 N N . ILE B 1 3 ? 0.823 -5.07 -15.438 1 91.56 3 ILE B N 1
ATOM 915 C CA . ILE B 1 3 ? 1.631 -5.527 -14.312 1 91.56 3 ILE B CA 1
ATOM 916 C C . ILE B 1 3 ? 3.053 -4.984 -14.445 1 91.56 3 ILE B C 1
ATOM 918 O O . ILE B 1 3 ? 3.689 -5.141 -15.484 1 91.56 3 ILE B O 1
ATOM 922 N N . THR B 1 4 ? 3.492 -4.32 -13.492 1 95.12 4 THR B N 1
ATOM 923 C CA . THR B 1 4 ? 4.852 -3.795 -13.453 1 95.12 4 THR B CA 1
ATOM 924 C C . THR B 1 4 ? 5.668 -4.48 -12.359 1 95.12 4 THR B C 1
ATOM 926 O O . THR B 1 4 ? 5.234 -4.555 -11.211 1 95.12 4 THR B O 1
ATOM 929 N N . ILE B 1 5 ? 6.84 -4.984 -12.711 1 95.88 5 ILE B N 1
ATOM 930 C CA . ILE B 1 5 ? 7.715 -5.664 -11.758 1 95.88 5 ILE B CA 1
ATOM 931 C C . ILE B 1 5 ? 9.055 -4.938 -11.688 1 95.88 5 ILE B C 1
ATOM 933 O O . ILE B 1 5 ? 9.711 -4.723 -12.711 1 95.88 5 ILE B O 1
ATOM 937 N N . ARG B 1 6 ? 9.422 -4.582 -10.477 1 94.75 6 ARG B N 1
ATOM 938 C CA . ARG B 1 6 ? 10.688 -3.895 -10.273 1 94.75 6 ARG B CA 1
ATOM 939 C C . ARG B 1 6 ? 11.555 -4.633 -9.258 1 94.75 6 ARG B C 1
ATOM 941 O O . ARG B 1 6 ? 11.047 -5.129 -8.25 1 94.75 6 ARG B O 1
ATOM 948 N N . GLY B 1 7 ? 12.805 -4.668 -9.602 1 93.31 7 GLY B N 1
ATOM 949 C CA . GLY B 1 7 ? 13.766 -5.27 -8.688 1 93.31 7 GLY B CA 1
ATOM 950 C C . GLY B 1 7 ? 14.758 -4.273 -8.133 1 93.31 7 GLY B C 1
ATOM 951 O O . GLY B 1 7 ? 15.344 -3.48 -8.875 1 93.31 7 GLY B O 1
ATOM 952 N N . HIS B 1 8 ? 14.828 -4.242 -6.848 1 90.31 8 HIS B N 1
ATOM 953 C CA . HIS B 1 8 ? 15.844 -3.426 -6.191 1 90.31 8 HIS B CA 1
ATOM 954 C C . HIS B 1 8 ? 16.969 -4.293 -5.617 1 90.31 8 HIS B C 1
ATOM 956 O O . HIS B 1 8 ? 16.75 -5.043 -4.664 1 90.31 8 HIS B O 1
ATOM 962 N N . HIS B 1 9 ? 18.156 -4.156 -6.086 1 88.88 9 HIS B N 1
ATOM 963 C CA . HIS B 1 9 ? 19.328 -4.945 -5.719 1 88.88 9 HIS B CA 1
ATOM 964 C C . HIS B 1 9 ? 19.141 -6.414 -6.082 1 88.88 9 HIS B C 1
ATOM 966 O O . HIS B 1 9 ? 19.641 -7.301 -5.379 1 88.88 9 HIS B O 1
ATOM 972 N N . LEU B 1 10 ? 18.297 -6.625 -7.016 1 86.75 10 LEU B N 1
ATOM 973 C CA . LEU B 1 10 ? 18.016 -7.965 -7.523 1 86.75 10 LEU B CA 1
ATOM 974 C C . LEU B 1 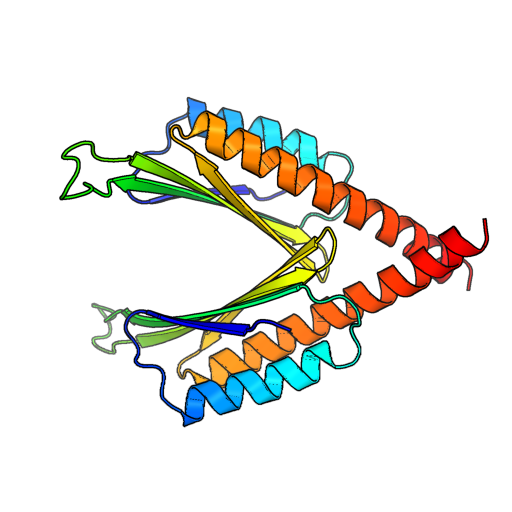10 ? 17.641 -7.918 -9 1 86.75 10 LEU B C 1
ATOM 976 O O . LEU B 1 10 ? 16.891 -7.035 -9.43 1 86.75 10 LEU B O 1
ATOM 980 N N . ALA B 1 11 ? 18.219 -8.742 -9.773 1 89.44 11 ALA B N 1
ATOM 981 C CA . ALA B 1 11 ? 17.859 -8.836 -11.18 1 89.44 11 ALA B CA 1
ATOM 982 C C . ALA B 1 11 ? 16.609 -9.672 -11.375 1 89.44 11 ALA B C 1
ATOM 984 O O . ALA B 1 11 ? 16.5 -10.781 -10.836 1 89.44 11 ALA B O 1
ATOM 985 N N . ILE B 1 12 ? 15.773 -9.18 -12.109 1 92.38 12 ILE B N 1
ATOM 986 C CA . ILE B 1 12 ? 14.539 -9.898 -12.406 1 92.38 12 ILE B CA 1
ATOM 987 C C . ILE B 1 12 ? 14.773 -10.875 -13.555 1 92.38 12 ILE B C 1
ATOM 989 O O . ILE B 1 12 ? 14.914 -10.461 -14.711 1 92.38 12 ILE B O 1
ATOM 993 N N . THR B 1 13 ? 14.805 -12.125 -13.266 1 93.12 13 THR B N 1
ATOM 994 C CA . THR B 1 13 ? 14.984 -13.148 -14.289 1 93.12 13 THR B CA 1
ATOM 995 C C . THR B 1 13 ? 13.641 -13.516 -14.93 1 93.12 13 THR B C 1
ATOM 997 O O . THR B 1 13 ? 12.586 -13.258 -14.352 1 93.12 13 THR B O 1
ATOM 1000 N N . PRO B 1 14 ? 13.695 -14.062 -16.125 1 95.25 14 PRO B N 1
ATOM 1001 C CA . PRO B 1 14 ? 12.445 -14.508 -16.75 1 95.25 14 PRO B CA 1
ATOM 1002 C C . PRO B 1 14 ? 11.656 -15.469 -15.875 1 95.25 14 PRO B C 1
ATOM 1004 O O . PRO B 1 14 ? 10.422 -15.422 -15.859 1 95.25 14 PRO B O 1
ATOM 1007 N N . ALA B 1 15 ? 12.352 -16.312 -15.164 1 93.81 15 ALA B N 1
ATOM 1008 C CA . ALA B 1 15 ? 11.695 -17.281 -14.289 1 93.81 15 ALA B CA 1
ATOM 1009 C C . ALA B 1 15 ? 10.898 -16.578 -13.195 1 93.81 15 ALA B C 1
ATOM 1011 O O . ALA B 1 15 ? 9.758 -16.953 -12.906 1 93.81 15 ALA B O 1
ATOM 1012 N N . ILE B 1 16 ? 11.492 -15.57 -12.586 1 93.12 16 ILE B N 1
ATOM 1013 C CA . ILE B 1 16 ? 10.836 -14.805 -11.531 1 93.12 16 ILE B CA 1
ATOM 1014 C C . ILE B 1 16 ? 9.641 -14.047 -12.102 1 93.12 16 ILE B C 1
ATOM 1016 O O . ILE B 1 16 ? 8.562 -14.055 -11.516 1 93.12 16 ILE B O 1
ATOM 1020 N N . GLU B 1 17 ? 9.859 -13.453 -13.195 1 94.19 17 GLU B N 1
ATOM 1021 C CA . GLU B 1 17 ? 8.812 -12.672 -13.859 1 94.19 17 GLU B CA 1
ATOM 1022 C C . GLU B 1 17 ? 7.613 -13.555 -14.211 1 94.19 17 GLU B C 1
ATOM 1024 O O . GLU B 1 17 ? 6.469 -13.18 -13.945 1 94.19 17 GLU B O 1
ATOM 1029 N N . GLU B 1 18 ? 7.879 -14.664 -14.797 1 95.06 18 GLU B N 1
ATOM 1030 C CA . GLU B 1 18 ? 6.816 -15.594 -15.188 1 95.06 18 GLU B CA 1
ATOM 1031 C C . GLU B 1 18 ? 6.062 -16.109 -13.969 1 95.06 18 GLU B C 1
ATOM 1033 O O . GLU B 1 18 ? 4.836 -16.25 -14.008 1 95.06 18 GLU B O 1
ATOM 1038 N N . ASN B 1 19 ? 6.816 -16.422 -12.953 1 94.5 19 ASN B N 1
ATOM 1039 C CA . ASN B 1 19 ? 6.211 -16.875 -11.703 1 94.5 19 ASN B CA 1
ATOM 1040 C C . ASN B 1 19 ? 5.234 -15.852 -11.148 1 94.5 19 ASN B C 1
ATOM 1042 O O . ASN B 1 19 ? 4.102 -16.188 -10.789 1 94.5 19 ASN B O 1
ATOM 1046 N N . ILE B 1 20 ? 5.613 -14.648 -11.086 1 94.75 20 ILE B N 1
ATOM 1047 C CA . ILE B 1 20 ? 4.805 -13.562 -10.555 1 94.75 20 ILE B CA 1
ATOM 1048 C C . ILE B 1 20 ? 3.576 -13.352 -11.438 1 94.75 20 ILE B C 1
ATOM 1050 O O . ILE B 1 20 ? 2.455 -13.234 -10.938 1 94.75 20 ILE B O 1
ATOM 1054 N N . LYS B 1 21 ? 3.777 -13.297 -12.711 1 93.75 21 LYS B N 1
ATOM 1055 C CA . LYS B 1 21 ? 2.684 -13.062 -13.648 1 93.75 21 LYS B CA 1
ATOM 1056 C C . LYS B 1 21 ? 1.628 -14.156 -13.555 1 93.75 21 LYS B C 1
ATOM 1058 O O . LYS B 1 21 ? 0.428 -13.875 -13.57 1 93.75 21 LYS B O 1
ATOM 1063 N N . ALA B 1 22 ? 2.057 -15.352 -13.469 1 94 22 ALA B N 1
ATOM 1064 C CA . ALA B 1 22 ? 1.134 -16.484 -13.344 1 94 22 ALA B CA 1
ATOM 1065 C C . ALA B 1 22 ? 0.293 -16.359 -12.078 1 94 22 ALA B C 1
ATOM 1067 O O . ALA B 1 22 ? -0.929 -16.516 -12.117 1 94 22 ALA B O 1
ATOM 1068 N N . LYS B 1 23 ? 0.922 -16.094 -10.977 1 93.31 23 LYS B N 1
ATOM 1069 C CA . LYS B 1 23 ? 0.242 -15.992 -9.688 1 93.31 23 LYS B CA 1
ATOM 1070 C C . LYS B 1 23 ? -0.732 -14.82 -9.672 1 93.31 23 LYS B C 1
ATOM 1072 O O . LYS B 1 23 ? -1.864 -14.945 -9.203 1 93.31 23 LYS B O 1
ATOM 1077 N N . PHE B 1 24 ? -0.303 -13.758 -10.188 1 90.69 24 PHE B N 1
ATOM 1078 C CA . PHE B 1 24 ? -1.126 -12.555 -10.133 1 90.69 24 PHE B CA 1
ATOM 1079 C C . PHE B 1 24 ? -2.289 -12.648 -11.117 1 90.69 24 PHE B C 1
ATOM 1081 O O . PHE B 1 24 ? -3.383 -12.148 -10.836 1 90.69 24 PHE B O 1
ATOM 1088 N N . ASN B 1 25 ? -2.037 -13.305 -12.273 1 90.19 25 ASN B N 1
ATOM 1089 C CA . ASN B 1 25 ? -3.135 -13.562 -13.195 1 90.19 25 ASN B CA 1
ATOM 1090 C C . ASN B 1 25 ? -4.223 -14.422 -12.555 1 90.19 25 ASN B C 1
ATOM 1092 O O . ASN B 1 25 ? -5.41 -14.156 -12.734 1 90.19 25 ASN B O 1
ATOM 1096 N N . GLN B 1 26 ? -3.801 -15.312 -11.805 1 90.62 26 GLN B N 1
ATOM 1097 C CA . GLN B 1 26 ? -4.746 -16.188 -11.109 1 90.62 26 GLN B CA 1
ATOM 1098 C C . GLN B 1 26 ? -5.512 -15.422 -10.039 1 90.62 26 GLN B C 1
ATOM 1100 O O . GLN B 1 26 ? -6.715 -15.625 -9.859 1 90.62 26 GLN B O 1
ATOM 1105 N N . LEU B 1 27 ? -4.867 -14.57 -9.344 1 91.06 27 LEU B N 1
ATOM 1106 C CA . LEU B 1 27 ? -5.449 -13.797 -8.242 1 91.06 27 LEU B CA 1
ATOM 1107 C C . LEU B 1 27 ? -6.512 -12.836 -8.766 1 91.06 27 LEU B C 1
ATOM 1109 O O . LEU B 1 27 ? -7.512 -12.586 -8.086 1 91.06 27 LEU B O 1
ATOM 1113 N N . THR B 1 28 ? -6.309 -12.336 -9.945 1 87.38 28 THR B N 1
ATOM 1114 C CA . THR B 1 28 ? -7.168 -11.258 -10.43 1 87.38 28 THR B CA 1
ATOM 1115 C C . THR B 1 28 ? -8.148 -11.781 -11.477 1 87.38 28 THR B C 1
ATOM 1117 O O . THR B 1 28 ? -8.898 -11.008 -12.078 1 87.38 28 THR B O 1
ATOM 1120 N N . LYS B 1 29 ? -8.109 -13.031 -11.727 1 84.94 29 LYS B N 1
ATOM 1121 C CA . LYS B 1 29 ? -8.891 -13.656 -12.789 1 84.94 29 LYS B CA 1
ATOM 1122 C C . LYS B 1 29 ? -10.375 -13.344 -12.633 1 84.94 29 LYS B C 1
ATOM 1124 O O . LYS B 1 29 ? -11.078 -13.117 -13.625 1 84.94 29 LYS B O 1
ATOM 1129 N N . HIS B 1 30 ? -10.891 -13.203 -11.469 1 81.38 30 HIS B N 1
ATOM 1130 C CA . HIS B 1 30 ? -12.32 -13.031 -11.242 1 81.38 30 HIS B CA 1
ATOM 1131 C C . HIS B 1 30 ? -12.656 -11.578 -10.922 1 81.38 30 HIS B C 1
ATOM 1133 O O . HIS B 1 30 ? -13.797 -11.258 -10.578 1 81.38 30 HIS B O 1
ATOM 1139 N N . LEU B 1 31 ? -11.672 -10.859 -11.008 1 81.5 31 LEU B N 1
ATOM 1140 C CA . LEU B 1 31 ? -11.898 -9.445 -10.711 1 81.5 31 LEU B CA 1
ATOM 1141 C C . LEU B 1 31 ? -12.039 -8.633 -11.992 1 81.5 31 LEU B C 1
ATOM 1143 O O . LEU B 1 31 ? -11.266 -8.82 -12.938 1 81.5 31 LEU B O 1
ATOM 1147 N N . ASP B 1 32 ? -13.062 -7.953 -12.312 1 73.75 32 ASP B N 1
ATOM 1148 C CA . ASP B 1 32 ? -13.344 -7.293 -13.586 1 73.75 32 ASP B CA 1
ATOM 1149 C C . ASP B 1 32 ? -12.664 -5.93 -13.664 1 73.75 32 ASP B C 1
ATOM 1151 O O . ASP B 1 32 ? -12.305 -5.469 -14.742 1 73.75 32 ASP B O 1
ATOM 1155 N N . GLN B 1 33 ? -12.32 -5.301 -12.555 1 83.19 33 GLN B N 1
ATOM 1156 C CA . GLN B 1 33 ? -11.875 -3.918 -12.68 1 83.19 33 GLN B CA 1
ATOM 1157 C C . GLN B 1 33 ? -10.562 -3.689 -11.93 1 83.19 33 GLN B C 1
ATOM 1159 O O . GLN B 1 33 ? -10.492 -2.838 -11.047 1 83.19 33 GLN B O 1
ATOM 1164 N N . VAL B 1 34 ? -9.602 -4.516 -12.414 1 87.44 34 VAL B N 1
ATOM 1165 C CA . VAL B 1 34 ? -8.273 -4.242 -11.867 1 87.44 34 VAL B CA 1
ATOM 1166 C C . VAL B 1 34 ? -7.512 -3.301 -12.789 1 87.44 34 VAL B C 1
ATOM 1168 O O . VAL B 1 34 ? -7.25 -3.637 -13.945 1 87.44 34 VAL B O 1
ATOM 1171 N N . ASN B 1 35 ? -7.129 -2.168 -12.383 1 89.5 35 ASN B N 1
ATOM 1172 C CA . ASN B 1 35 ? -6.477 -1.149 -13.203 1 89.5 35 ASN B CA 1
ATOM 1173 C C . ASN B 1 35 ? -5 -1.464 -13.422 1 89.5 35 ASN B C 1
ATOM 1175 O O . ASN B 1 35 ? -4.508 -1.401 -14.547 1 89.5 35 ASN B O 1
ATOM 1179 N N . SER B 1 36 ? -4.32 -1.743 -12.43 1 94.06 36 SER B N 1
ATOM 1180 C CA . SER B 1 36 ? -2.896 -2.039 -12.539 1 94.06 36 SER B CA 1
ATOM 1181 C C . SER B 1 36 ? -2.381 -2.736 -11.289 1 94.06 36 SER B C 1
ATOM 1183 O O . SER B 1 36 ? -3.039 -2.719 -10.242 1 94.06 36 SER B O 1
ATOM 1185 N N . MET B 1 37 ? -1.279 -3.383 -11.477 1 95 37 MET B N 1
ATOM 1186 C CA . MET B 1 37 ? -0.578 -4.016 -10.359 1 95 37 MET B CA 1
ATOM 1187 C C . MET B 1 37 ? 0.916 -3.713 -10.414 1 95 37 MET B C 1
ATOM 1189 O O . MET B 1 37 ? 1.517 -3.729 -11.492 1 95 37 MET B O 1
ATOM 1193 N N . GLN B 1 38 ? 1.465 -3.355 -9.344 1 96.94 38 GLN B N 1
ATOM 1194 C CA . GLN B 1 38 ? 2.895 -3.088 -9.227 1 96.94 38 GLN B CA 1
ATOM 1195 C C . GLN B 1 38 ? 3.537 -3.98 -8.172 1 96.94 38 GLN B C 1
ATOM 1197 O O . GLN B 1 38 ? 3.035 -4.078 -7.047 1 96.94 38 GLN B O 1
ATOM 1202 N N . ILE B 1 39 ? 4.621 -4.59 -8.531 1 97.06 39 ILE B N 1
ATOM 1203 C CA . ILE B 1 39 ? 5.352 -5.441 -7.598 1 97.06 39 ILE B CA 1
ATOM 1204 C C . ILE B 1 39 ? 6.797 -4.957 -7.48 1 97.06 39 ILE B C 1
ATOM 1206 O O . ILE B 1 39 ? 7.434 -4.641 -8.492 1 97.06 39 ILE B O 1
ATOM 1210 N N . LYS B 1 40 ? 7.301 -4.891 -6.316 1 96.81 40 LYS B N 1
ATOM 1211 C CA . LYS B 1 40 ? 8.688 -4.52 -6.043 1 96.81 40 LYS B CA 1
ATOM 1212 C C . LYS B 1 40 ? 9.398 -5.613 -5.258 1 96.81 40 LYS B C 1
ATOM 1214 O O . LYS B 1 40 ? 8.938 -6.023 -4.188 1 96.81 40 LYS B O 1
ATOM 1219 N N . LEU B 1 41 ? 10.453 -6.047 -5.754 1 96.44 41 LEU B N 1
ATOM 1220 C CA . LEU B 1 41 ? 11.273 -7.062 -5.098 1 96.44 41 LEU B CA 1
ATOM 1221 C C . LEU B 1 41 ? 12.602 -6.477 -4.633 1 96.44 41 LEU B C 1
ATOM 1223 O O . LEU B 1 41 ? 13.289 -5.809 -5.402 1 96.44 41 LEU B O 1
ATOM 1227 N N . THR B 1 42 ? 12.914 -6.719 -3.369 1 94.25 42 THR B N 1
ATOM 1228 C CA . THR B 1 42 ? 14.141 -6.156 -2.803 1 94.25 42 THR B CA 1
ATOM 1229 C C . THR B 1 42 ? 14.945 -7.234 -2.086 1 94.25 42 THR B C 1
ATOM 1231 O O . THR B 1 42 ? 14.391 -8.039 -1.332 1 94.25 42 THR B O 1
ATOM 1234 N N . LYS B 1 43 ? 16.156 -7.23 -2.357 1 89.62 43 LYS B N 1
ATOM 1235 C CA . LYS B 1 43 ? 17.094 -8.078 -1.615 1 89.62 43 LYS B CA 1
ATOM 1236 C C . LYS B 1 43 ? 17.953 -7.25 -0.667 1 89.62 43 LYS B C 1
ATOM 1238 O O . LYS B 1 43 ? 18.609 -6.297 -1.09 1 89.62 43 LYS B O 1
ATOM 1243 N N . ASP B 1 44 ? 17.641 -7.312 0.579 1 76.06 44 ASP B N 1
ATOM 1244 C CA . ASP B 1 44 ? 18.422 -6.57 1.565 1 76.06 44 ASP B CA 1
ATOM 1245 C C . ASP B 1 44 ? 19.453 -7.469 2.236 1 76.06 44 ASP B C 1
ATOM 1247 O O . ASP B 1 44 ? 19.125 -8.555 2.725 1 76.06 44 ASP B O 1
ATOM 1251 N N . HIS B 1 45 ? 20.641 -7.32 1.777 1 68.56 45 HIS B N 1
ATOM 1252 C CA . HIS B 1 45 ? 21.703 -8.086 2.402 1 68.56 45 HIS B CA 1
ATOM 1253 C C . HIS B 1 45 ? 22.156 -7.441 3.713 1 68.56 45 HIS B C 1
ATOM 1255 O O . HIS B 1 45 ? 22.641 -6.309 3.721 1 68.56 45 HIS B O 1
ATOM 1261 N N . GLN B 1 46 ? 21.375 -7.508 4.648 1 60.66 46 GLN B N 1
ATOM 1262 C CA . GLN B 1 46 ? 21.844 -6.969 5.918 1 60.66 46 GLN B CA 1
ATOM 1263 C C . GLN B 1 46 ? 22.797 -7.93 6.605 1 60.66 46 GLN B C 1
ATOM 1265 O O . GLN B 1 46 ? 22.547 -9.133 6.68 1 60.66 46 GLN B O 1
ATOM 1270 N N . ILE B 1 47 ? 23.969 -7.645 6.477 1 55 47 ILE B N 1
ATOM 1271 C CA . ILE B 1 47 ? 24.984 -8.406 7.199 1 55 47 ILE B CA 1
ATOM 1272 C C . ILE B 1 47 ? 24.828 -8.188 8.703 1 55 47 ILE B C 1
ATOM 1274 O O . ILE B 1 47 ? 24.719 -7.047 9.164 1 55 47 ILE B O 1
ATOM 1278 N N . ASP B 1 48 ? 24.109 -8.922 9.273 1 55.06 48 ASP B N 1
ATOM 1279 C CA . ASP B 1 48 ? 24.156 -8.797 10.727 1 55.06 48 ASP B CA 1
ATOM 1280 C C . ASP B 1 48 ? 25.594 -8.766 11.242 1 55.06 48 ASP B C 1
ATOM 1282 O O . ASP B 1 48 ? 26.359 -9.695 10.984 1 55.06 48 ASP B O 1
ATOM 1286 N N . LYS B 1 49 ? 26.031 -7.574 11.484 1 52.94 49 LYS B N 1
ATOM 1287 C CA . LYS B 1 49 ? 27.359 -7.426 12.039 1 52.94 49 LYS B CA 1
ATOM 1288 C C . LYS B 1 49 ? 27.672 -8.531 13.055 1 52.94 49 LYS B C 1
ATOM 1290 O O . LYS B 1 49 ? 28.828 -8.789 13.367 1 52.94 49 LYS B O 1
ATOM 1295 N N . ARG B 1 50 ? 26.828 -8.609 13.93 1 55.34 50 ARG B N 1
ATOM 1296 C CA . ARG B 1 50 ? 27.172 -9.422 15.086 1 55.34 50 ARG B CA 1
ATOM 1297 C C . ARG B 1 50 ? 27.281 -10.898 14.703 1 55.34 50 ARG B C 1
ATOM 1299 O O . ARG B 1 50 ? 28.094 -11.633 15.273 1 55.34 50 ARG B O 1
ATOM 1306 N N . SER B 1 51 ? 26.25 -11.375 14.031 1 53.12 51 SER B N 1
ATOM 1307 C CA . SER B 1 51 ? 26.281 -12.812 13.812 1 53.12 51 SER B CA 1
ATOM 1308 C C . SER B 1 51 ? 27.016 -13.164 12.523 1 53.12 51 SER B C 1
ATOM 1310 O O . SER B 1 51 ? 27.219 -14.336 12.211 1 53.12 51 SER B O 1
ATOM 1312 N N . HIS B 1 52 ? 27.719 -12.344 11.961 1 52.78 52 HIS B N 1
ATOM 1313 C CA . HIS B 1 52 ? 28.469 -12.586 10.734 1 52.78 52 HIS B CA 1
ATOM 1314 C C . HIS B 1 52 ? 27.594 -13.266 9.68 1 52.78 52 HIS B C 1
ATOM 1316 O O . HIS B 1 52 ? 28.094 -13.664 8.625 1 52.78 52 HIS B O 1
ATOM 1322 N N . LYS B 1 53 ? 26.469 -13.727 10.133 1 53.03 53 LYS B N 1
ATOM 1323 C CA . LYS B 1 53 ? 25.609 -14.398 9.156 1 53.03 53 LYS B CA 1
ATOM 1324 C C . LYS B 1 53 ? 24.688 -13.406 8.461 1 53.03 53 LYS B C 1
ATOM 1326 O O . LYS B 1 53 ? 24 -12.617 9.117 1 53.03 53 LYS B O 1
ATOM 1331 N N . GLY B 1 54 ? 24.938 -12.922 7.414 1 54.59 54 GLY B N 1
ATOM 1332 C CA . GLY B 1 54 ? 24.188 -12.016 6.562 1 54.59 54 GLY B CA 1
ATOM 1333 C C . GLY B 1 54 ? 22.75 -12.445 6.344 1 54.59 54 GLY B C 1
ATOM 1334 O O . GLY B 1 54 ? 22.484 -13.625 6.113 1 54.59 54 GLY B O 1
ATOM 1335 N N . SER B 1 55 ? 21.906 -12.047 7.121 1 59 55 SER B N 1
ATOM 1336 C CA . SER B 1 55 ? 20.547 -12.469 6.785 1 59 55 SER B CA 1
ATOM 1337 C C . SER B 1 55 ? 20.031 -11.719 5.562 1 59 55 SER B C 1
ATOM 1339 O O . SER B 1 55 ? 20.172 -10.5 5.469 1 59 55 SER B O 1
ATOM 1341 N N . SER B 1 56 ? 20.016 -12.445 4.488 1 64.5 56 SER B N 1
ATOM 1342 C CA . SER B 1 56 ? 19.438 -11.891 3.264 1 64.5 56 SER B CA 1
ATOM 1343 C C . SER B 1 56 ? 17.922 -11.844 3.328 1 64.5 56 SER B C 1
ATOM 1345 O O . SER B 1 56 ? 17.266 -12.891 3.408 1 64.5 56 SER B O 1
ATOM 1347 N N . ASN B 1 57 ? 17.469 -10.711 3.674 1 84.44 57 ASN B N 1
ATOM 1348 C CA . ASN B 1 57 ? 16.016 -10.586 3.664 1 84.44 57 ASN B CA 1
ATOM 1349 C C . ASN B 1 57 ? 15.492 -10.211 2.277 1 84.44 57 ASN B C 1
ATOM 1351 O O . ASN B 1 57 ? 15.984 -9.266 1.658 1 84.44 57 ASN B O 1
ATOM 1355 N N . HIS B 1 58 ? 14.734 -11.156 1.698 1 92 58 HIS B N 1
ATOM 1356 C CA . HIS B 1 58 ? 14.039 -10.922 0.438 1 92 58 HIS B CA 1
ATOM 1357 C C . HIS B 1 58 ? 12.648 -10.352 0.677 1 92 58 HIS B C 1
ATOM 1359 O O . HIS B 1 58 ? 11.773 -11.039 1.222 1 92 58 HIS B O 1
ATOM 1365 N N . VAL B 1 59 ? 12.5 -9.18 0.241 1 95.12 59 VAL B N 1
ATOM 1366 C CA . VAL B 1 59 ? 11.234 -8.492 0.491 1 95.12 59 VAL B CA 1
ATOM 1367 C C . VAL B 1 59 ? 10.438 -8.391 -0.808 1 95.12 59 VAL B C 1
ATOM 1369 O O . VAL B 1 59 ? 10.969 -7.996 -1.845 1 95.12 59 VAL B O 1
ATOM 1372 N N . ALA B 1 60 ? 9.195 -8.789 -0.732 1 96.62 60 ALA B N 1
ATOM 1373 C CA . ALA B 1 60 ? 8.258 -8.609 -1.84 1 96.62 60 ALA B CA 1
ATOM 1374 C C . ALA B 1 60 ? 7.117 -7.676 -1.449 1 96.62 60 ALA B C 1
ATOM 1376 O O . ALA B 1 60 ? 6.504 -7.84 -0.393 1 96.62 60 ALA B O 1
ATOM 1377 N N . GLU B 1 61 ? 6.84 -6.703 -2.279 1 97.44 61 GLU B N 1
ATOM 1378 C CA . GLU B 1 61 ? 5.746 -5.754 -2.098 1 97.44 61 GLU B CA 1
ATOM 1379 C C . GLU B 1 61 ? 4.855 -5.695 -3.338 1 97.44 61 GLU B C 1
ATOM 1381 O O . GLU B 1 61 ? 5.348 -5.805 -4.465 1 97.44 61 GLU B O 1
ATOM 1386 N N . ALA B 1 62 ? 3.617 -5.414 -3.064 1 97.81 62 ALA B N 1
ATOM 1387 C CA . ALA B 1 62 ? 2.715 -5.312 -4.207 1 97.81 62 ALA B CA 1
ATOM 1388 C C . ALA B 1 62 ? 1.608 -4.293 -3.943 1 97.81 62 ALA B C 1
ATOM 1390 O O . ALA B 1 62 ? 1.124 -4.176 -2.816 1 97.81 62 ALA B O 1
ATOM 1391 N N . ILE B 1 63 ? 1.251 -3.621 -4.98 1 97.69 63 ILE B N 1
ATOM 1392 C CA . ILE B 1 63 ? 0.116 -2.705 -4.988 1 97.69 63 ILE B CA 1
ATOM 1393 C C . ILE B 1 63 ? -0.877 -3.123 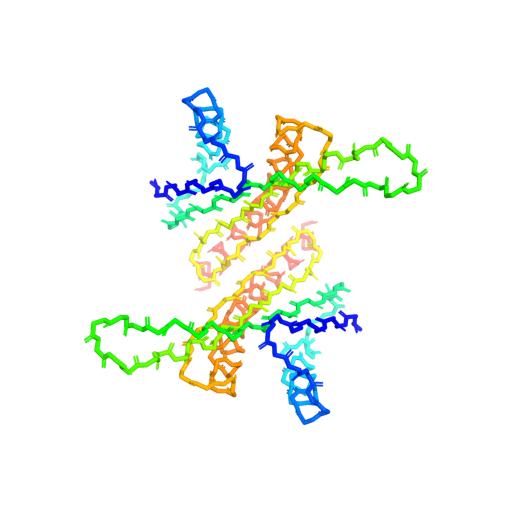-6.07 1 97.69 63 ILE B C 1
ATOM 1395 O O . ILE B 1 63 ? -0.509 -3.268 -7.238 1 97.69 63 ILE B O 1
ATOM 1399 N N . VAL B 1 64 ? -2.066 -3.34 -5.629 1 96.44 64 VAL B N 1
ATOM 1400 C CA . VAL B 1 64 ? -3.137 -3.645 -6.57 1 96.44 64 VAL B CA 1
ATOM 1401 C C . VAL B 1 64 ? -4.129 -2.484 -6.617 1 96.44 64 VAL B C 1
ATOM 1403 O O . VAL B 1 64 ? -4.738 -2.141 -5.605 1 96.44 64 VAL B O 1
ATOM 1406 N N . ARG B 1 65 ? -4.258 -1.958 -7.746 1 96 65 ARG B N 1
ATOM 1407 C CA . ARG B 1 65 ? -5.137 -0.802 -7.898 1 96 65 ARG B CA 1
ATOM 1408 C C . ARG B 1 65 ? -6.488 -1.214 -8.477 1 96 65 ARG B C 1
ATOM 1410 O O . ARG B 1 65 ? -6.559 -1.732 -9.594 1 96 65 ARG B O 1
ATOM 1417 N N . LEU B 1 66 ? -7.492 -1.027 -7.664 1 93.62 66 LEU B N 1
ATOM 1418 C CA . LEU B 1 66 ? -8.883 -1.246 -8.031 1 93.62 66 LEU B CA 1
ATOM 1419 C C . LEU B 1 66 ? -9.641 0.076 -8.117 1 93.62 66 LEU B C 1
ATOM 1421 O O . LEU B 1 66 ? -9.117 1.12 -7.723 1 93.62 66 LEU B O 1
ATOM 1425 N 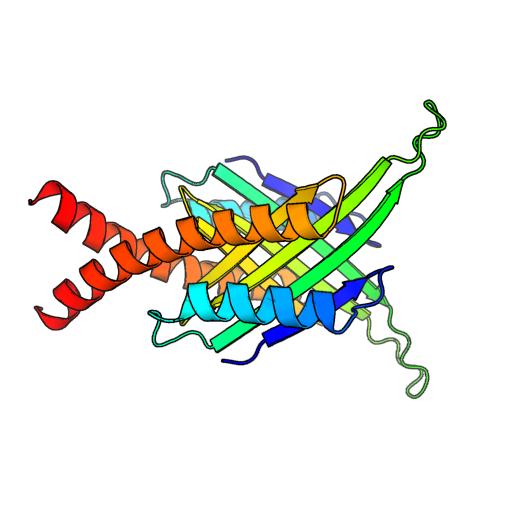N . PRO B 1 67 ? -10.789 0.044 -8.719 1 90.62 67 PRO B N 1
ATOM 1426 C CA . PRO B 1 67 ? -11.523 1.308 -8.789 1 90.62 67 PRO B CA 1
ATOM 1427 C C . PRO B 1 67 ? -11.789 1.91 -7.41 1 90.62 67 PRO B C 1
ATOM 1429 O O . PRO B 1 67 ? -12.578 1.36 -6.633 1 90.62 67 PRO B O 1
ATOM 1432 N N . GLY B 1 68 ? -11.102 2.982 -7.066 1 91.88 68 GLY B N 1
ATOM 1433 C CA . GLY B 1 68 ? -11.336 3.727 -5.84 1 91.88 68 GLY B CA 1
ATOM 1434 C C . GLY B 1 68 ? -10.555 3.182 -4.656 1 91.88 68 GLY B C 1
ATOM 1435 O O . GLY B 1 68 ? -10.672 3.701 -3.541 1 91.88 68 GLY B O 1
ATOM 1436 N N . ILE B 1 69 ? -9.844 2.057 -4.887 1 94.38 69 ILE B N 1
ATOM 1437 C CA . ILE B 1 69 ? -9.133 1.442 -3.777 1 94.38 69 ILE B CA 1
ATOM 1438 C C . ILE B 1 69 ? -7.773 0.929 -4.258 1 94.38 69 ILE B C 1
ATOM 1440 O O . ILE B 1 69 ? -7.664 0.394 -5.363 1 94.38 69 ILE B O 1
ATOM 1444 N N . GLU B 1 70 ? -6.809 1.117 -3.516 1 97.5 70 GLU B N 1
ATOM 1445 C CA . GLU B 1 70 ? -5.484 0.55 -3.766 1 97.5 70 GLU B CA 1
ATOM 1446 C C . GLU B 1 70 ? -5.055 -0.366 -2.625 1 97.5 70 GLU B C 1
ATOM 1448 O O . GLU B 1 70 ? -4.777 0.1 -1.518 1 97.5 70 GLU B O 1
ATOM 1453 N N . LEU B 1 71 ? -4.879 -1.677 -2.912 1 97.5 71 LEU B N 1
ATOM 1454 C CA . LEU B 1 71 ? -4.512 -2.672 -1.91 1 97.5 71 LEU B CA 1
ATOM 1455 C C . LEU B 1 71 ? -2.998 -2.842 -1.845 1 97.5 71 LEU B C 1
ATOM 1457 O O . LEU B 1 71 ? -2.32 -2.814 -2.875 1 97.5 71 LEU B O 1
ATOM 1461 N N . PHE B 1 72 ? -2.555 -3.086 -0.674 1 98.31 72 PHE B N 1
ATOM 1462 C CA . PHE B 1 72 ? -1.123 -3.254 -0.451 1 98.31 72 PHE B CA 1
ATOM 1463 C C . PHE B 1 72 ? -0.839 -4.551 0.294 1 98.31 72 PHE B C 1
ATOM 1465 O O . PHE B 1 72 ? -1.637 -4.98 1.131 1 98.31 72 PHE B O 1
ATOM 1472 N N . ALA B 1 73 ? 0.293 -5.172 0.002 1 98.19 73 ALA B N 1
ATOM 1473 C CA . ALA B 1 73 ? 0.8 -6.32 0.75 1 98.19 73 ALA B CA 1
ATOM 1474 C C . ALA B 1 73 ? 2.324 -6.375 0.705 1 98.19 73 ALA B C 1
ATOM 1476 O O . ALA B 1 73 ? 2.938 -5.953 -0.278 1 98.19 73 ALA B O 1
ATOM 1477 N N . GLN B 1 74 ? 2.824 -6.887 1.744 1 97.06 74 GLN B N 1
ATOM 1478 C CA . GLN B 1 74 ? 4.27 -7.051 1.846 1 97.06 74 GLN B CA 1
ATOM 1479 C C . GLN B 1 74 ? 4.629 -8.344 2.574 1 97.06 74 GLN B C 1
ATOM 1481 O O . GLN B 1 74 ? 3.973 -8.711 3.551 1 97.06 74 GLN B O 1
ATOM 1486 N N . ALA B 1 75 ? 5.688 -8.922 2.121 1 96.88 75 ALA B N 1
ATOM 1487 C CA . ALA B 1 75 ? 6.16 -10.148 2.77 1 96.88 75 ALA B CA 1
ATOM 1488 C C . ALA B 1 75 ? 7.68 -10.258 2.682 1 96.88 75 ALA B C 1
ATOM 1490 O O . ALA B 1 75 ? 8.289 -9.812 1.708 1 96.88 75 ALA B O 1
ATOM 1491 N N . THR B 1 76 ? 8.266 -10.859 3.68 1 94.75 76 THR B N 1
ATOM 1492 C CA . THR B 1 76 ? 9.703 -11.07 3.756 1 94.75 76 THR B CA 1
ATOM 1493 C C . THR B 1 76 ? 10.023 -12.516 4.098 1 94.75 76 THR B C 1
ATOM 1495 O O . THR B 1 76 ? 9.367 -13.125 4.949 1 94.75 76 THR B O 1
ATOM 1498 N N . ALA B 1 77 ? 10.977 -13 3.426 1 94.19 77 ALA B N 1
ATOM 1499 C CA . ALA B 1 77 ? 11.445 -14.359 3.691 1 94.19 77 ALA B CA 1
ATOM 1500 C C . ALA B 1 77 ? 12.93 -14.5 3.363 1 94.19 77 ALA B C 1
ATOM 1502 O O . ALA B 1 77 ? 13.578 -13.531 2.957 1 94.19 77 ALA B O 1
ATOM 1503 N N . ASP B 1 78 ? 13.453 -15.68 3.611 1 90.38 78 ASP B N 1
ATOM 1504 C CA . ASP B 1 78 ? 14.867 -15.945 3.385 1 90.38 78 ASP B CA 1
ATOM 1505 C C . ASP B 1 78 ? 15.164 -16.141 1.897 1 90.38 78 ASP B C 1
ATOM 1507 O O . ASP B 1 78 ? 16.312 -16.078 1.475 1 90.38 78 ASP B O 1
ATOM 1511 N N . ASP B 1 79 ? 14.086 -16.406 1.102 1 90.06 79 ASP B N 1
ATOM 1512 C CA . ASP B 1 79 ? 14.242 -16.5 -0.346 1 90.06 79 ASP B CA 1
ATOM 1513 C C . ASP B 1 79 ? 13.094 -15.797 -1.07 1 90.06 79 ASP B C 1
ATOM 1515 O O . ASP B 1 79 ? 12 -15.656 -0.522 1 90.06 79 ASP B O 1
ATOM 1519 N N . MET B 1 80 ? 13.344 -15.43 -2.273 1 91 80 MET B N 1
ATOM 1520 C CA . MET B 1 80 ? 12.414 -14.578 -3.01 1 91 80 MET B CA 1
ATOM 1521 C C . MET B 1 80 ? 11.148 -15.344 -3.379 1 91 80 MET B C 1
ATOM 1523 O O . MET B 1 80 ? 10.055 -14.797 -3.346 1 91 80 MET B O 1
ATOM 1527 N N . TYR B 1 81 ? 11.227 -16.609 -3.648 1 92.19 81 TYR B N 1
ATOM 1528 C CA . TYR B 1 81 ? 10.062 -17.406 -4.012 1 92.19 81 TYR B CA 1
ATOM 1529 C C . TYR B 1 81 ? 9.094 -17.531 -2.836 1 92.19 81 TYR B C 1
ATOM 1531 O O . TYR B 1 81 ? 7.883 -17.406 -3.01 1 92.19 81 TYR B O 1
ATOM 1539 N N . THR B 1 82 ? 9.688 -17.734 -1.719 1 95.12 82 THR B N 1
ATOM 1540 C CA . THR B 1 82 ? 8.867 -17.828 -0.514 1 95.12 82 THR B CA 1
ATOM 1541 C C . THR B 1 82 ? 8.219 -16.469 -0.204 1 95.12 82 THR B C 1
ATOM 1543 O O . THR B 1 82 ? 7.059 -16.422 0.201 1 95.12 82 THR B O 1
ATOM 1546 N N . SER B 1 83 ? 9 -15.391 -0.436 1 95.88 83 SER B N 1
ATOM 1547 C CA . SER B 1 83 ? 8.445 -14.055 -0.229 1 95.88 83 SER B CA 1
ATOM 1548 C C . SER B 1 83 ? 7.266 -13.797 -1.162 1 95.88 83 SER B C 1
ATOM 1550 O O . SER B 1 83 ? 6.234 -13.273 -0.736 1 95.88 83 SER B O 1
ATOM 1552 N N . ILE B 1 84 ? 7.434 -14.211 -2.312 1 95.69 84 ILE B N 1
ATOM 1553 C CA . ILE B 1 84 ? 6.395 -14.016 -3.316 1 95.69 84 ILE B CA 1
ATOM 1554 C C . ILE B 1 84 ? 5.168 -14.844 -2.957 1 95.69 84 ILE B C 1
ATOM 1556 O O . ILE B 1 84 ? 4.031 -14.375 -3.08 1 95.69 84 ILE B O 1
ATOM 1560 N N . LYS B 1 85 ? 5.426 -16.047 -2.549 1 96.19 85 LYS B N 1
ATOM 1561 C CA . LYS B 1 85 ? 4.336 -16.922 -2.146 1 96.19 85 LYS B CA 1
ATOM 1562 C C . LYS B 1 85 ? 3.539 -16.328 -0.991 1 96.19 85 LYS B C 1
ATOM 1564 O O . LYS B 1 85 ? 2.309 -16.281 -1.037 1 96.19 85 LYS B O 1
ATOM 1569 N N . LYS B 1 86 ? 4.211 -15.914 0.004 1 97.5 86 LYS B N 1
ATOM 1570 C CA . LYS B 1 86 ? 3.564 -15.305 1.16 1 97.5 86 LYS B CA 1
ATOM 1571 C C . LYS B 1 86 ? 2.795 -14.047 0.758 1 97.5 86 LYS B C 1
ATOM 1573 O O . LYS B 1 86 ? 1.684 -13.812 1.239 1 97.5 86 LYS B O 1
ATOM 1578 N N . LEU B 1 87 ? 3.398 -13.273 -0.094 1 97.56 87 LEU B N 1
ATOM 1579 C CA . LEU B 1 87 ? 2.764 -12.07 -0.607 1 97.56 87 LEU B CA 1
ATOM 1580 C C . LEU B 1 87 ? 1.459 -12.398 -1.323 1 97.56 87 LEU B C 1
ATOM 1582 O O . LEU B 1 87 ? 0.439 -11.742 -1.098 1 97.56 87 LEU B O 1
ATOM 1586 N N . THR B 1 88 ? 1.524 -13.352 -2.143 1 96.81 88 THR B N 1
ATOM 1587 C CA . THR B 1 88 ? 0.368 -13.766 -2.932 1 96.81 88 THR B CA 1
ATOM 1588 C C . THR B 1 88 ? -0.769 -14.227 -2.025 1 96.81 88 THR B C 1
ATOM 1590 O O . THR B 1 88 ? -1.936 -13.914 -2.275 1 96.81 88 THR B O 1
ATOM 1593 N N . GLU B 1 89 ? -0.435 -14.953 -0.98 1 97.12 89 GLU B N 1
ATOM 1594 C CA . GLU B 1 89 ? -1.436 -15.422 -0.028 1 97.12 89 GLU B CA 1
ATOM 1595 C C . GLU B 1 89 ? -2.127 -14.25 0.668 1 97.12 89 GLU B C 1
ATOM 1597 O O . GLU B 1 89 ? -3.346 -14.266 0.859 1 97.12 89 GLU B O 1
ATOM 1602 N N . LYS B 1 90 ? -1.364 -13.32 0.997 1 97.62 90 LYS B N 1
ATOM 1603 C CA . LYS B 1 90 ? -1.923 -12.133 1.64 1 97.62 90 LYS B CA 1
ATOM 1604 C C . LYS B 1 90 ? -2.857 -11.383 0.695 1 97.62 90 LYS B C 1
ATOM 1606 O O . LYS B 1 90 ? -3.938 -10.945 1.1 1 97.62 90 LYS B O 1
ATOM 1611 N N . LEU B 1 91 ? -2.469 -11.258 -0.466 1 96.94 91 LEU B N 1
ATOM 1612 C CA . LEU B 1 91 ? -3.279 -10.562 -1.459 1 96.94 91 LEU B CA 1
ATOM 1613 C C . LEU B 1 91 ? -4.574 -11.328 -1.733 1 96.94 91 LEU B C 1
ATOM 1615 O O . LEU B 1 91 ? -5.629 -10.719 -1.914 1 96.94 91 LEU B O 1
ATOM 1619 N N . LYS B 1 92 ? -4.418 -12.602 -1.798 1 95.5 92 LYS B N 1
ATOM 1620 C CA . LYS B 1 92 ? -5.602 -13.43 -2.014 1 95.5 92 LYS B CA 1
ATOM 1621 C C . LYS B 1 92 ? -6.652 -13.18 -0.94 1 95.5 92 LYS B C 1
ATOM 1623 O O . LYS B 1 92 ? -7.836 -13.016 -1.248 1 95.5 92 LYS B O 1
ATOM 1628 N N . LYS B 1 93 ? -6.258 -13.125 0.256 1 96.5 93 LYS B N 1
ATOM 1629 C CA . LYS B 1 93 ? -7.168 -12.883 1.373 1 96.5 93 LYS B CA 1
ATOM 1630 C C . LYS B 1 93 ? -7.812 -11.5 1.269 1 96.5 93 LYS B C 1
ATOM 1632 O O . LYS B 1 93 ? -9.016 -11.359 1.475 1 96.5 93 LYS B O 1
ATOM 1637 N N . GLN B 1 94 ? -7.039 -10.57 0.925 1 96.31 94 GLN B N 1
ATOM 1638 C CA . GLN B 1 94 ? -7.555 -9.211 0.794 1 96.31 94 GLN B CA 1
ATOM 1639 C C . GLN B 1 94 ? -8.539 -9.109 -0.365 1 96.31 94 GLN B C 1
ATOM 1641 O O . GLN B 1 94 ? -9.578 -8.453 -0.245 1 96.31 94 GLN B O 1
ATOM 1646 N N . LEU B 1 95 ? -8.164 -9.688 -1.444 1 94.5 95 LEU B N 1
ATOM 1647 C CA . LEU B 1 95 ? -9.008 -9.617 -2.635 1 94.5 95 LEU B CA 1
ATOM 1648 C C . LEU B 1 95 ? -10.328 -10.352 -2.412 1 94.5 95 LEU B C 1
ATOM 1650 O O . LEU B 1 95 ? -11.367 -9.93 -2.918 1 94.5 95 LEU B O 1
ATOM 1654 N N . LEU B 1 96 ? -10.25 -11.43 -1.714 1 91.56 96 LEU B N 1
ATOM 1655 C CA . LEU B 1 96 ? -11.477 -12.148 -1.373 1 91.56 96 LEU B CA 1
ATOM 1656 C C . LEU B 1 96 ? -12.398 -11.281 -0.518 1 91.56 96 LEU B C 1
ATOM 1658 O O . LEU B 1 96 ? -13.602 -11.234 -0.752 1 91.56 96 LEU B O 1
ATOM 1662 N N . LYS B 1 97 ? -11.766 -10.68 0.421 1 91.31 97 LYS B N 1
ATOM 1663 C CA . LYS B 1 97 ? -12.539 -9.789 1.276 1 91.31 97 LYS B CA 1
ATOM 1664 C C . LYS B 1 97 ? -13.148 -8.641 0.468 1 91.31 97 LYS B C 1
ATOM 1666 O O . LYS B 1 97 ? -14.32 -8.312 0.633 1 91.31 97 LYS B O 1
ATOM 1671 N N . TYR B 1 98 ? -12.352 -8.078 -0.318 1 91.19 98 TYR B N 1
ATOM 1672 C CA . TYR B 1 98 ? -12.805 -6.996 -1.188 1 91.19 98 TYR B CA 1
ATOM 1673 C C . TYR B 1 98 ? -13.977 -7.453 -2.055 1 91.19 98 TYR B C 1
ATOM 1675 O O . TYR B 1 98 ? -14.977 -6.738 -2.186 1 91.19 98 TYR B O 1
ATOM 1683 N N . ARG B 1 99 ? -13.82 -8.555 -2.621 1 88.06 99 ARG B N 1
ATOM 1684 C CA . ARG B 1 99 ? -14.859 -9.102 -3.484 1 88.06 99 ARG B CA 1
ATOM 1685 C C . ARG B 1 99 ? -16.156 -9.305 -2.711 1 88.06 99 ARG B C 1
ATOM 1687 O O . ARG B 1 99 ? -17.25 -9.008 -3.217 1 88.06 99 ARG B O 1
ATOM 1694 N N . LYS B 1 100 ? -16.109 -9.852 -1.569 1 87.06 100 LYS B N 1
ATOM 1695 C CA . LYS B 1 100 ? -17.281 -10.078 -0.727 1 87.06 100 LYS B CA 1
ATOM 1696 C C . LYS B 1 100 ? -18 -8.766 -0.425 1 87.06 100 LYS B C 1
ATOM 1698 O O . LYS B 1 100 ? -19.219 -8.695 -0.49 1 87.06 100 LYS B O 1
ATOM 1703 N N . MET B 1 101 ? -17.266 -7.789 -0.204 1 86.06 101 MET B N 1
ATOM 1704 C CA . MET B 1 101 ? -17.828 -6.477 0.106 1 86.06 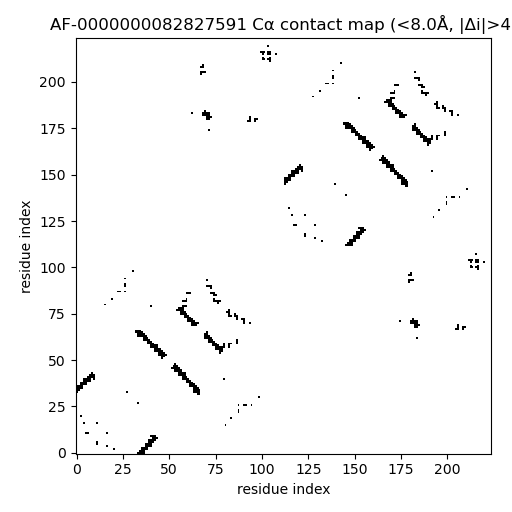101 MET B CA 1
ATOM 1705 C C . MET B 1 101 ? -18.438 -5.84 -1.138 1 86.06 101 MET B C 1
ATOM 1707 O O . MET B 1 101 ? -19.516 -5.242 -1.068 1 86.06 101 MET B O 1
ATOM 1711 N N . GLN B 1 102 ? -17.781 -5.961 -2.232 1 83.12 102 GLN B N 1
ATOM 1712 C CA . GLN B 1 102 ? -18.234 -5.363 -3.486 1 83.12 102 GLN B CA 1
ATOM 1713 C C . GLN B 1 102 ? -19.547 -5.984 -3.955 1 83.12 102 GLN B C 1
ATOM 1715 O O . GLN B 1 102 ? -20.438 -5.277 -4.441 1 83.12 102 GLN B O 1
ATOM 1720 N N . CYS B 1 103 ? -19.625 -7.25 -3.92 1 78.06 103 CYS B N 1
ATOM 1721 C CA . CYS B 1 103 ? -20.828 -7.961 -4.336 1 78.06 103 CYS B CA 1
ATOM 1722 C C . CYS B 1 103 ? -22.031 -7.516 -3.52 1 78.06 103 CYS B C 1
ATOM 1724 O O . CYS B 1 103 ? -23.109 -7.297 -4.07 1 78.06 103 CYS B O 1
ATOM 1726 N N . THR B 1 104 ? -21.812 -7.363 -2.254 1 75.94 104 THR B N 1
ATOM 1727 C CA . THR B 1 104 ? -22.906 -6.961 -1.378 1 75.94 104 THR B CA 1
ATOM 1728 C C . THR B 1 104 ? -23.312 -5.512 -1.639 1 75.94 104 THR B C 1
ATOM 1730 O O . THR B 1 104 ? -24.5 -5.176 -1.635 1 75.94 104 THR B O 1
ATOM 1733 N N . TYR B 1 105 ? -22.344 -4.734 -1.997 1 74.75 105 TYR B N 1
ATOM 1734 C CA . TYR B 1 105 ? -22.547 -3.314 -2.258 1 74.75 105 TYR B CA 1
ATOM 1735 C C . TYR B 1 105 ? -23.312 -3.107 -3.562 1 74.75 105 TYR B C 1
ATOM 1737 O O . TYR B 1 105 ? -24.25 -2.305 -3.621 1 74.75 105 TYR B O 1
ATOM 1745 N N . SER B 1 106 ? -22.812 -3.752 -4.609 1 70.31 106 SER B N 1
ATOM 1746 C CA . SER B 1 106 ? -23.453 -3.617 -5.914 1 70.31 106 SER B CA 1
ATOM 1747 C C . SER B 1 106 ? -24.891 -4.105 -5.879 1 70.31 106 SER B C 1
ATOM 1749 O O . SER B 1 106 ? -25.766 -3.543 -6.547 1 70.31 106 SER B O 1
ATOM 1751 N N . GLN B 1 107 ? -25.109 -5.141 -5.145 1 67.25 107 GLN B N 1
ATOM 1752 C CA . GLN B 1 107 ? -26.469 -5.68 -5.035 1 67.25 107 GLN B CA 1
ATOM 1753 C C . GLN B 1 107 ? -27.391 -4.68 -4.363 1 67.25 107 GLN B C 1
ATOM 1755 O O . GLN B 1 107 ? -28.547 -4.527 -4.773 1 67.25 107 GLN 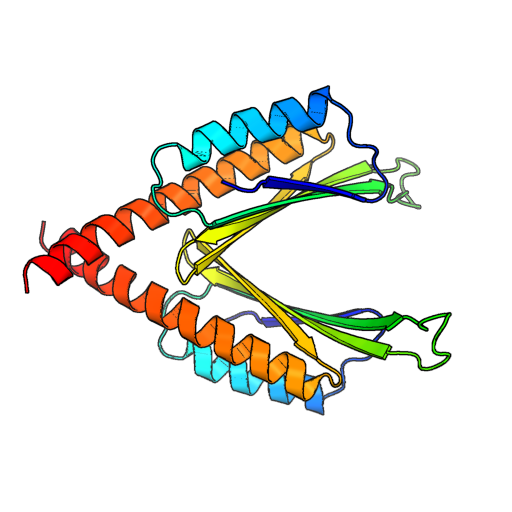B O 1
ATOM 1760 N N . VAL B 1 108 ? -26.938 -4.035 -3.396 1 60.69 108 VAL B N 1
ATOM 1761 C CA . VAL B 1 108 ? -27.781 -3.086 -2.68 1 60.69 108 VAL B CA 1
ATOM 1762 C C . VAL B 1 108 ? -27.922 -1.807 -3.498 1 60.69 108 VAL B C 1
ATOM 1764 O O . VAL B 1 108 ? -29 -1.194 -3.516 1 60.69 108 VAL B O 1
ATOM 1767 N N . ALA B 1 109 ? -26.953 -1.369 -4.164 1 59.34 109 ALA B N 1
ATOM 1768 C CA . ALA B 1 109 ? -27 -0.149 -4.965 1 59.34 109 ALA B CA 1
ATOM 1769 C C . ALA B 1 109 ? -27.969 -0.305 -6.141 1 59.34 109 ALA B C 1
ATOM 1771 O O . ALA B 1 109 ? -28.625 0.656 -6.547 1 59.34 109 ALA B O 1
ATOM 1772 N N . VAL B 1 110 ? -27.812 -1.517 -6.781 1 55.34 110 VAL B N 1
ATOM 1773 C CA . VAL B 1 110 ? -28.719 -1.763 -7.898 1 55.34 110 VAL B CA 1
ATOM 1774 C C . VAL B 1 110 ? -30.141 -1.943 -7.375 1 55.34 110 VAL B C 1
ATOM 1776 O O . VAL B 1 110 ? -31.109 -1.581 -8.047 1 55.34 110 VAL B O 1
ATOM 1779 N N . SER B 1 111 ? -30.234 -2.576 -6.207 1 54.09 111 SER B N 1
ATOM 1780 C CA . SER B 1 111 ? -31.609 -2.844 -5.785 1 54.09 111 SER B CA 1
ATOM 1781 C C . SER B 1 111 ? -32.312 -1.559 -5.375 1 54.09 111 SER B C 1
ATOM 1783 O O . SER B 1 111 ? -33.562 -1.517 -5.324 1 54.09 111 SER B O 1
ATOM 1785 N N . ILE B 1 112 ? -31.531 -0.499 -4.902 1 43.38 112 ILE B N 1
ATOM 1786 C CA . ILE B 1 112 ? -32.344 0.655 -4.527 1 43.38 112 ILE B CA 1
ATOM 1787 C C . ILE B 1 112 ? -32.594 1.53 -5.754 1 43.38 112 ILE B C 1
ATOM 1789 O O . ILE B 1 112 ? -31.656 1.875 -6.477 1 43.38 112 ILE B O 1
#

Foldseek 3Di:
DAEAEEEDVDDDDPVNVVLLVVLVCVLCVPPDFWDYKYKYWYWDQQCPVVVSPRQTKIKMKMWIDGVVDIDIFMAIDSDNVVRSVVRSVVSSVVVVVVVVVVVVVVVVVVVD/DAEEEEEDVDDQDPVNVVVLVVLVCVLCVPPDFWDYKYKYWYWDQQCPVVVSDGQTKIKMKMWIDGVVDIDIFMAIDSDNVVRSVVRSVVSSVVVVVVVVVVVVVVVVVVVD

InterPro domains:
  IPR003489 Ribosome hibernation promoting factor/RaiA [PF02482] (3-100)
  IPR003489 Ribosome hibernation promoting factor/RaiA [TIGR00741] (1-102)
  IPR003489 Ribosome hibernation promoting factor/RaiA [cd00552] (2-99)
  IPR036567 Ribosome hibernation promotion factor-like [G3DSA:3.30.160.100] (1-108)
  IPR036567 Ribosome hibernation promotion factor-like [SSF69754] (1-102)
  IPR050574 HPF/YfiA ribosome-associated [PTHR33231] (2-102)

Solvent-accessible surface area (backbone atoms only — not comparable to full-atom values): 11649 Å² total; per-residue (Å²): 120,50,77,45,80,42,54,43,82,42,83,80,44,70,69,57,51,51,53,50,51,54,54,51,49,62,68,44,64,86,50,90,60,55,64,35,35,40,36,41,36,33,48,42,73,43,60,38,78,82,71,71,52,52,51,45,41,16,35,26,36,37,39,42,31,36,86,65,41,32,40,46,41,68,24,69,27,81,40,58,67,57,5,46,49,52,25,50,54,52,43,47,53,25,50,50,48,51,48,57,22,46,55,38,26,53,52,51,58,68,69,98,119,50,75,44,80,43,53,42,84,44,83,79,44,71,69,57,51,50,52,51,50,53,53,51,50,62,70,44,64,86,50,89,60,54,64,35,35,40,34,41,35,35,48,42,74,42,58,37,78,83,71,72,50,52,50,45,40,15,35,26,35,38,38,41,31,37,86,67,41,30,40,47,41,68,26,70,27,81,39,59,68,58,4,47,51,51,25,50,52,51,44,46,52,26,51,51,49,50,49,55,22,45,56,37,27,53,52,52,58,68,70,97

Sequence (224 aa):
MQITIRGHHLAITPAIEENIKAKFNQLTKHLDQVNSMQIKLTKDHQIDKRSHKGSSNHVAEAIVRLPGIELFAQATADDMYTSIKKLTEKLKKQLLKYRKMQCTYSQVAVSIMQITIRGHHLAITPAIEENIKAKFNQLTKHLDQVNSMQIKLTKDHQIDKRSHKGSSNHVAEAIVRLPGIELFAQATADDMYTSIKKLTEKLKKQLLKYRKMQCTYSQVAVSI

pLDDT: mean 86.05, std 14.21, range [43.38, 98.31]

Radius of gyration: 19.32 Å; Cα contacts (8 Å, |Δi|>4): 391; chains: 2; bounding box: 61×41×34 Å

Nearest PDB structures (foldseek):
  8rd8-assembly1_D  TM=9.290E-01  e=1.949E-10  Psychrobacter urativorans
  4hei-assembly1_A  TM=9.558E-01  e=4.046E-10  Vibrio cholerae O1 biovar El Tor str. N16961
  3tqm-assembly1_A  TM=9.381E-01  e=1.095E-09  Coxiella burnetii
  6h4n-assembly1_x  TM=9.417E-01  e=2.595E-09  Escherichia coli BW25113
  5zep-assembly1_x  TM=9.071E-01  e=9.350E-08  Mycolicibacterium smegmatis MC2 155